Protein AF-A0A060UNZ8-F1 (afdb_monomer_lite)

Radius of gyration: 19.26 Å; chains: 1; bounding box: 50×36×53 Å

Sequence (223 aa):
MHQSTLSFKNTLSGPSVQDIDTFRQRNFYQWVFTGPLGYCQSHSGWSFFGFLQRGTDILCIAATDGGDFYTSRIPRLSLEQALSRRMQATNQHTSEPLLMSLLDLAAVDPTFLFTLPYRRIPSGLTLWEEDYTVILLAQLASPTRKDDSELDLSVALFGWMDSEILIFLRESIRCPTLGEYSYLQAATDSEMRAQRMRTLVRNAGGFRRTYHPKFAYLCGRGL

Structure (mmCIF, N/CA/C/O backbone):
data_AF-A0A060UNZ8-F1
#
_entry.id   AF-A0A060UNZ8-F1
#
loop_
_atom_site.group_PDB
_atom_site.id
_atom_site.type_symbol
_atom_site.label_atom_id
_atom_site.label_alt_id
_atom_site.label_comp_id
_atom_site.label_asym_id
_atom_site.label_entity_id
_atom_site.label_seq_id
_atom_site.pdbx_PDB_ins_code
_atom_site.Cartn_x
_atom_site.Cartn_y
_atom_site.Cartn_z
_atom_site.occupancy
_atom_site.B_iso_or_equiv
_atom_site.auth_seq_id
_atom_site.auth_comp_id
_atom_site.auth_asym_id
_atom_site.auth_atom_id
_atom_site.pdbx_PDB_model_num
ATOM 1 N N . MET A 1 1 ? 30.142 -18.876 12.042 1.00 34.31 1 MET A N 1
ATOM 2 C CA . MET A 1 1 ? 28.669 -18.805 12.139 1.00 34.31 1 MET A CA 1
ATOM 3 C C . MET A 1 1 ? 28.326 -17.897 13.311 1.00 34.31 1 MET A C 1
ATOM 5 O O . MET A 1 1 ? 28.548 -18.285 14.450 1.00 34.31 1 MET A O 1
ATOM 9 N N . HIS A 1 2 ? 27.901 -16.663 13.048 1.00 28.22 2 HIS A N 1
ATOM 10 C CA . HIS A 1 2 ? 27.448 -15.727 14.080 1.00 28.22 2 HIS A CA 1
ATOM 11 C C . HIS A 1 2 ? 25.995 -15.36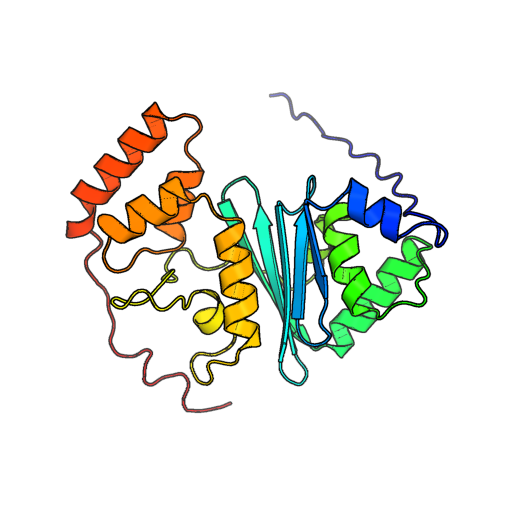9 13.781 1.00 28.22 2 HIS A C 1
ATOM 13 O O . HIS A 1 2 ? 25.706 -14.752 12.760 1.00 28.22 2 HIS A O 1
ATOM 19 N N . GLN A 1 3 ? 25.089 -15.831 14.642 1.00 27.30 3 GLN A N 1
ATOM 20 C CA . GLN A 1 3 ? 23.717 -15.348 14.699 1.00 27.30 3 GLN A CA 1
ATOM 21 C C . GLN A 1 3 ? 23.722 -14.091 15.567 1.00 27.30 3 GLN A C 1
ATOM 23 O O . GLN A 1 3 ? 23.943 -14.165 16.773 1.00 27.30 3 GLN A O 1
ATOM 28 N N . SER A 1 4 ? 23.516 -12.937 14.939 1.00 28.25 4 SER A N 1
ATOM 29 C CA . SER A 1 4 ? 23.255 -11.685 15.642 1.00 28.25 4 SER A CA 1
ATOM 30 C C . SER A 1 4 ? 21.783 -11.652 16.035 1.00 28.25 4 SER A C 1
ATOM 32 O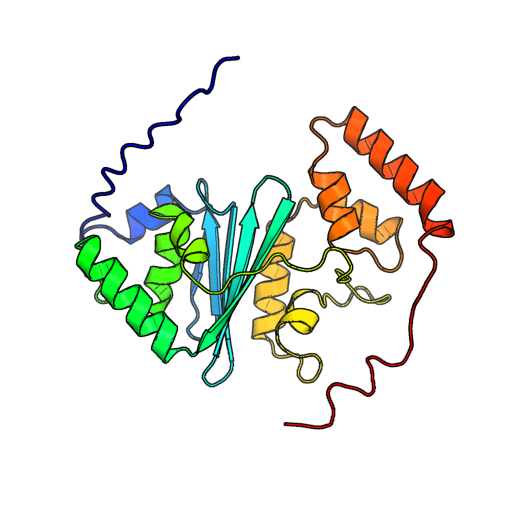 O . SER A 1 4 ? 20.908 -11.412 15.205 1.00 28.25 4 SER A O 1
ATOM 34 N N . THR A 1 5 ? 21.505 -11.925 17.304 1.00 32.94 5 THR A N 1
ATOM 35 C CA . THR A 1 5 ? 20.182 -11.774 17.911 1.00 32.94 5 THR A CA 1
ATOM 36 C C . THR A 1 5 ? 19.880 -10.280 18.048 1.00 32.94 5 THR A C 1
ATOM 38 O O . THR A 1 5 ? 20.372 -9.620 18.963 1.00 32.94 5 THR A O 1
ATOM 41 N N . LEU A 1 6 ? 19.094 -9.720 17.125 1.00 30.44 6 LEU A N 1
ATOM 42 C CA . LEU A 1 6 ? 18.538 -8.372 17.261 1.00 30.44 6 LEU A CA 1
ATOM 43 C C . LEU A 1 6 ? 17.500 -8.380 18.391 1.00 30.44 6 LEU A C 1
ATOM 45 O O . LEU A 1 6 ? 16.348 -8.765 18.211 1.00 30.44 6 LEU A O 1
ATOM 49 N N . SER A 1 7 ? 17.942 -7.985 19.582 1.00 28.11 7 SER A N 1
ATOM 50 C CA . SER A 1 7 ? 17.087 -7.737 20.740 1.00 28.11 7 SER A CA 1
ATOM 51 C C . SER A 1 7 ? 16.420 -6.370 20.584 1.00 28.11 7 SER A C 1
ATOM 53 O O . SER A 1 7 ? 17.001 -5.339 20.924 1.00 28.11 7 SER A O 1
ATOM 55 N N . PHE A 1 8 ? 15.199 -6.348 20.048 1.00 35.06 8 PHE A N 1
ATOM 56 C CA . PHE A 1 8 ? 14.329 -5.177 20.132 1.00 35.06 8 PHE A CA 1
ATOM 57 C C . PHE A 1 8 ? 13.717 -5.129 21.535 1.00 35.06 8 PHE A C 1
ATOM 59 O O . PHE A 1 8 ? 12.737 -5.811 21.834 1.00 35.06 8 PHE A O 1
ATOM 66 N N . LYS A 1 9 ? 14.303 -4.321 22.424 1.00 31.42 9 LYS A N 1
ATOM 67 C CA . LYS A 1 9 ? 13.636 -3.913 23.666 1.00 31.42 9 LYS A CA 1
ATOM 68 C C . LYS A 1 9 ? 12.475 -2.978 23.311 1.00 31.42 9 LYS A C 1
ATOM 70 O O . LYS A 1 9 ? 12.652 -1.765 23.234 1.00 31.42 9 LYS A O 1
ATOM 75 N N . ASN A 1 10 ? 11.291 -3.552 23.101 1.00 37.03 10 ASN A N 1
ATOM 76 C CA . ASN A 1 10 ? 10.031 -2.817 23.010 1.00 37.03 10 ASN A CA 1
ATOM 77 C C . ASN A 1 10 ? 9.667 -2.249 24.386 1.00 37.03 10 ASN A C 1
ATOM 79 O O . ASN A 1 10 ? 8.942 -2.866 25.162 1.00 37.03 10 ASN A O 1
ATOM 83 N N . THR A 1 11 ? 10.160 -1.049 24.675 1.00 40.06 11 THR A N 1
ATOM 84 C CA . THR A 1 11 ? 9.572 -0.169 25.693 1.00 40.06 11 THR A CA 1
ATOM 85 C C . THR A 1 11 ? 8.725 0.867 24.955 1.00 40.06 11 THR A C 1
ATOM 87 O O . THR A 1 11 ? 9.058 2.043 24.896 1.00 40.06 11 THR A O 1
ATOM 90 N N . LEU A 1 12 ? 7.661 0.400 24.294 1.00 44.50 12 LEU A N 1
ATOM 91 C CA . LEU A 1 12 ? 6.678 1.255 23.628 1.00 44.50 12 LEU A CA 1
ATOM 92 C C . LEU A 1 12 ? 5.647 1.708 24.663 1.00 44.50 12 LEU A C 1
ATOM 94 O O . LEU A 1 12 ? 4.524 1.216 24.712 1.00 44.50 12 LEU A O 1
ATOM 98 N N . SER A 1 13 ? 6.037 2.641 25.526 1.00 46.44 13 SER A N 1
ATOM 99 C CA . SER A 1 13 ? 5.051 3.544 26.113 1.00 46.44 13 SER A CA 1
ATOM 100 C C . SER A 1 13 ? 4.550 4.429 24.973 1.00 46.44 13 SER A C 1
ATOM 102 O O . SER A 1 13 ? 5.282 5.299 24.501 1.00 46.44 13 SER A O 1
ATOM 104 N N . GLY A 1 14 ? 3.349 4.133 24.470 1.00 50.84 14 GLY A N 1
ATOM 105 C CA . GLY A 1 14 ? 2.694 4.947 23.450 1.00 50.84 14 GLY A CA 1
ATOM 106 C C . GLY A 1 14 ? 2.505 6.393 23.927 1.00 50.84 14 GLY A C 1
ATOM 107 O O . GLY A 1 14 ? 2.548 6.643 25.136 1.00 50.84 14 GLY A O 1
ATOM 108 N N . PRO A 1 15 ? 2.316 7.361 23.012 1.00 50.44 15 PRO A N 1
ATOM 109 C CA . PRO A 1 15 ? 2.040 8.740 23.402 1.00 50.44 15 PRO A CA 1
ATOM 110 C C . PRO A 1 15 ? 0.850 8.791 24.369 1.00 50.44 15 PRO A C 1
ATOM 112 O O . PRO A 1 15 ? -0.178 8.148 24.141 1.00 50.44 15 PRO A O 1
ATOM 115 N N . SER A 1 16 ? 0.997 9.550 25.459 1.00 52.56 16 SER A N 1
ATOM 116 C CA . SER A 1 16 ? -0.142 9.933 26.289 1.00 52.56 16 SER A CA 1
ATOM 117 C C . SER A 1 16 ? -1.100 10.791 25.454 1.00 52.56 16 SER A C 1
ATOM 119 O O . SER A 1 16 ? -0.688 11.453 24.502 1.00 52.56 16 SER A O 1
ATOM 121 N N . VAL A 1 17 ? -2.381 10.802 25.829 1.00 50.22 17 VAL A N 1
ATOM 122 C CA . VAL A 1 17 ? -3.492 11.517 25.158 1.00 50.22 17 VAL A CA 1
ATOM 123 C C . VAL A 1 17 ? -3.192 12.997 24.851 1.00 50.22 17 VAL A C 1
ATOM 125 O O . VAL A 1 17 ? -3.865 13.606 24.029 1.00 50.22 17 VAL A O 1
ATOM 128 N N . GLN A 1 18 ? -2.190 13.592 25.502 1.00 49.31 18 GLN A N 1
ATOM 129 C CA . GLN A 1 18 ? -1.979 15.034 25.523 1.00 49.31 18 GLN A CA 1
ATOM 130 C C . GLN A 1 18 ? -1.276 15.651 24.313 1.00 49.31 18 GLN A C 1
ATOM 132 O O . GLN A 1 18 ? -1.234 16.875 24.283 1.00 49.31 18 GLN A O 1
ATOM 137 N N . ASP A 1 19 ? -0.813 14.900 23.304 1.00 75.50 19 ASP A N 1
ATOM 138 C CA . ASP A 1 19 ? -0.553 15.545 22.004 1.00 75.50 19 ASP A CA 1
ATOM 139 C C . ASP A 1 19 ? -0.485 14.579 20.806 1.00 75.50 19 ASP A C 1
ATOM 141 O O . ASP A 1 19 ? 0.575 14.333 20.219 1.00 75.50 19 ASP A O 1
ATOM 145 N N . ILE A 1 20 ? -1.626 13.978 20.450 1.00 79.31 20 ILE A N 1
ATOM 146 C CA . ILE A 1 20 ? -1.704 13.073 19.292 1.00 79.31 20 ILE A CA 1
ATOM 147 C C . ILE A 1 20 ? -1.411 13.792 17.967 1.00 79.31 20 ILE A C 1
ATOM 149 O O . ILE A 1 20 ? -0.855 13.189 17.050 1.00 79.31 20 ILE A O 1
ATOM 153 N N . ASP A 1 21 ? -1.691 15.094 17.893 1.00 83.88 21 ASP A N 1
ATOM 154 C CA . ASP A 1 21 ? -1.397 15.918 16.723 1.00 83.88 21 ASP A CA 1
ATOM 155 C C . ASP A 1 21 ? 0.109 16.123 16.568 1.00 83.88 21 ASP A C 1
ATOM 157 O O . ASP A 1 21 ? 0.662 15.862 15.497 1.00 83.88 21 ASP A O 1
ATOM 161 N N . THR A 1 22 ? 0.809 16.478 17.651 1.00 87.44 22 THR A N 1
ATOM 162 C CA . THR A 1 22 ? 2.277 16.523 17.644 1.00 87.44 22 THR A CA 1
ATOM 163 C C . THR A 1 22 ? 2.881 15.149 17.348 1.00 87.44 22 THR A C 1
ATOM 165 O O . THR A 1 22 ? 3.873 15.058 16.622 1.00 87.44 22 THR A O 1
ATOM 168 N N . PHE A 1 23 ? 2.305 14.059 17.871 1.00 86.81 23 PHE A N 1
ATOM 169 C CA . PHE A 1 23 ? 2.741 12.708 17.515 1.00 86.81 23 PHE A CA 1
ATOM 170 C C . PHE A 1 23 ? 2.616 12.471 16.006 1.00 86.81 23 PHE A C 1
ATOM 172 O O . PHE A 1 23 ? 3.594 12.061 15.379 1.00 86.81 23 PHE A O 1
ATOM 179 N N . ARG A 1 24 ? 1.458 12.767 15.409 1.00 90.12 24 ARG A N 1
ATOM 180 C CA . ARG A 1 24 ? 1.225 12.539 13.981 1.00 90.12 24 ARG A CA 1
ATOM 181 C C . ARG A 1 24 ? 2.156 13.378 13.111 1.00 90.12 24 ARG A C 1
ATOM 183 O O . ARG A 1 24 ? 2.794 12.830 12.220 1.00 90.12 24 ARG A O 1
ATOM 190 N N . GLN A 1 25 ? 2.324 14.660 13.435 1.00 89.50 25 GLN A N 1
ATOM 191 C CA . GLN A 1 25 ? 3.250 15.560 12.736 1.00 89.50 25 GLN A CA 1
ATOM 192 C C . GLN A 1 25 ? 4.709 15.089 12.790 1.00 89.50 25 GLN A C 1
ATOM 194 O O . GLN A 1 25 ? 5.476 15.349 11.870 1.00 89.50 25 GLN A O 1
ATOM 199 N N . ARG A 1 26 ? 5.111 14.411 13.872 1.00 89.31 26 ARG A N 1
ATOM 200 C CA . ARG A 1 26 ? 6.480 13.899 14.040 1.00 89.31 26 ARG A CA 1
ATOM 201 C C . ARG A 1 26 ? 6.731 12.553 13.378 1.00 89.31 26 ARG A C 1
ATOM 203 O O . ARG A 1 26 ? 7.894 12.208 13.197 1.00 89.31 26 ARG A O 1
ATOM 210 N N . ASN A 1 27 ? 5.688 11.767 13.121 1.00 88.88 27 ASN A N 1
ATOM 211 C CA . ASN A 1 27 ? 5.823 10.376 12.678 1.00 88.88 27 ASN A CA 1
ATOM 212 C C . ASN A 1 27 ? 5.347 10.148 11.241 1.00 88.88 27 ASN A C 1
ATOM 214 O O . ASN A 1 27 ? 5.736 9.144 10.639 1.00 88.88 27 ASN A O 1
ATOM 218 N N . PHE A 1 28 ? 4.558 11.066 10.680 1.00 92.38 28 PHE A N 1
ATOM 219 C CA . PHE A 1 28 ? 3.969 10.917 9.357 1.00 92.38 28 PHE A CA 1
ATOM 220 C C . PHE A 1 28 ? 4.265 12.110 8.448 1.00 92.38 28 PHE A C 1
ATOM 222 O O . PHE A 1 28 ? 4.045 13.259 8.818 1.00 92.38 28 PHE A O 1
ATOM 229 N N . TYR A 1 29 ? 4.665 11.814 7.209 1.00 91.50 29 TYR A N 1
ATOM 230 C CA . TYR A 1 29 ? 4.641 12.776 6.104 1.00 91.50 29 TYR A CA 1
ATOM 231 C C . TYR A 1 29 ? 3.205 13.152 5.739 1.00 91.50 29 TYR A C 1
ATOM 233 O O . TYR A 1 29 ? 2.912 14.294 5.392 1.00 91.50 29 TYR A O 1
ATOM 241 N N . GLN A 1 30 ? 2.310 12.168 5.813 1.00 92.69 30 GLN A N 1
ATOM 242 C CA . GLN A 1 30 ? 0.902 12.326 5.504 1.00 92.69 30 GLN A CA 1
ATOM 243 C C . GLN A 1 30 ? 0.080 11.398 6.391 1.00 92.69 30 GLN A C 1
ATOM 245 O O . GLN A 1 30 ? 0.442 10.240 6.584 1.00 92.69 30 GLN A O 1
ATOM 250 N N . TRP A 1 31 ? -1.038 11.900 6.906 1.00 93.56 31 TRP A N 1
ATOM 251 C CA . TRP A 1 31 ? -1.982 11.144 7.719 1.00 93.56 31 TRP A CA 1
ATOM 252 C C . TRP A 1 31 ? -3.388 11.636 7.382 1.00 93.56 31 TRP A C 1
ATOM 254 O O . TRP A 1 31 ? -3.679 12.824 7.515 1.00 93.56 31 TRP A O 1
ATOM 264 N N . VAL A 1 32 ? -4.240 10.751 6.872 1.00 94.25 32 VAL A N 1
ATOM 265 C CA . VAL A 1 32 ? -5.567 11.099 6.356 1.00 94.25 32 VAL A CA 1
ATOM 266 C C . VAL A 1 32 ? -6.583 10.081 6.845 1.00 94.25 32 VAL A C 1
ATOM 268 O O . VAL A 1 32 ? -6.371 8.878 6.725 1.00 94.25 32 VAL A O 1
ATOM 271 N N . PHE A 1 33 ? -7.721 10.568 7.337 1.00 93.19 33 PHE A N 1
ATOM 272 C CA . PHE A 1 33 ? -8.872 9.750 7.699 1.00 93.19 33 PHE A CA 1
ATOM 273 C C . PHE A 1 33 ? -10.166 10.471 7.321 1.00 93.19 33 PHE A C 1
ATOM 275 O O . PHE A 1 33 ? -10.362 11.633 7.668 1.00 93.19 33 PHE A O 1
ATOM 282 N N . THR A 1 34 ? -11.055 9.776 6.617 1.00 89.56 34 THR A N 1
ATOM 283 C CA . THR A 1 34 ? -12.337 10.323 6.136 1.00 89.56 34 THR A CA 1
ATOM 284 C C . THR A 1 34 ? -13.546 9.559 6.676 1.00 89.56 34 THR A C 1
ATOM 286 O O . THR A 1 34 ? -14.683 9.916 6.379 1.00 89.56 34 THR A O 1
ATOM 289 N N . GLY A 1 35 ? -13.327 8.502 7.466 1.00 85.69 35 GLY A N 1
ATOM 290 C CA . GLY A 1 35 ? -14.366 7.563 7.890 1.00 85.69 35 GLY A CA 1
ATOM 291 C C . GLY A 1 35 ? -14.224 6.211 7.188 1.00 85.69 35 GLY A C 1
ATOM 292 O O . GLY A 1 35 ? -13.710 5.276 7.802 1.00 85.69 35 GLY A O 1
ATOM 293 N N . PRO A 1 36 ? -14.654 6.077 5.918 1.00 87.94 36 PRO A N 1
ATOM 294 C CA . PRO A 1 36 ? -14.560 4.817 5.187 1.00 87.94 36 PRO A CA 1
ATOM 295 C C . PRO A 1 36 ? -13.143 4.521 4.685 1.00 87.94 36 PRO A C 1
ATOM 297 O O . PRO A 1 36 ? -12.860 3.390 4.308 1.00 87.94 36 PRO A O 1
ATOM 300 N N . LEU A 1 37 ? -12.253 5.509 4.676 1.00 91.12 37 LEU A N 1
ATOM 301 C CA . LEU A 1 37 ? -10.879 5.401 4.205 1.00 91.12 37 LEU A CA 1
ATOM 302 C C . LEU A 1 37 ? -9.947 6.050 5.228 1.00 91.12 37 LEU A C 1
ATOM 304 O O . LEU A 1 37 ? -10.249 7.112 5.780 1.00 91.12 37 LEU A O 1
ATOM 308 N N . GLY A 1 38 ? -8.790 5.434 5.439 1.00 94.56 38 GLY A N 1
ATOM 309 C CA . GLY A 1 38 ? -7.679 6.065 6.130 1.00 94.56 38 GLY A CA 1
ATOM 310 C C . GLY A 1 38 ? -6.345 5.597 5.572 1.00 94.56 38 GLY A C 1
ATOM 311 O O . GLY A 1 38 ? -6.215 4.439 5.185 1.00 94.56 38 GLY A O 1
ATOM 312 N N . TYR A 1 39 ? -5.355 6.479 5.518 1.00 95.31 39 TYR A N 1
ATOM 313 C CA . TYR A 1 39 ? -3.995 6.115 5.137 1.00 95.31 39 TYR A CA 1
ATOM 314 C C . TYR A 1 39 ? -2.963 7.042 5.763 1.00 95.31 39 TYR A C 1
ATOM 316 O O . TYR A 1 39 ? -3.250 8.181 6.135 1.00 95.31 39 TYR A O 1
ATOM 324 N N . CYS A 1 40 ? -1.738 6.547 5.851 1.00 94.25 40 CYS A N 1
ATOM 325 C CA . CYS A 1 40 ? -0.591 7.308 6.286 1.00 94.25 40 CYS A CA 1
ATOM 326 C C . CYS A 1 40 ? 0.672 6.914 5.513 1.00 94.25 40 CYS A C 1
ATOM 328 O O . CYS A 1 40 ? 0.848 5.763 5.108 1.00 94.25 40 CYS A O 1
ATOM 330 N N . GLN A 1 41 ? 1.563 7.888 5.361 1.00 93.06 41 GLN A N 1
ATOM 331 C CA . GLN A 1 41 ? 2.944 7.698 4.935 1.00 93.06 41 GLN A CA 1
ATOM 332 C C . GLN A 1 41 ? 3.835 8.059 6.119 1.00 93.06 41 GLN A C 1
ATOM 334 O O . GLN A 1 41 ? 3.798 9.204 6.578 1.00 93.06 41 GLN A O 1
ATOM 339 N N . SER A 1 42 ? 4.583 7.099 6.658 1.00 87.81 42 SER A N 1
ATOM 340 C CA . SER A 1 42 ? 5.357 7.291 7.888 1.00 87.81 42 SER A CA 1
ATOM 341 C C . SER A 1 42 ? 6.857 7.441 7.635 1.00 87.81 42 SER A C 1
ATOM 343 O O . SER A 1 42 ? 7.384 7.019 6.608 1.00 87.81 42 SER A O 1
ATOM 345 N N . HIS A 1 43 ? 7.558 8.040 8.601 1.00 83.06 43 HIS A N 1
ATOM 346 C CA . HIS A 1 43 ? 9.026 8.088 8.615 1.00 83.06 43 HIS A CA 1
ATOM 347 C C . HIS A 1 43 ? 9.662 6.753 9.027 1.00 83.06 43 HIS A C 1
ATOM 349 O O . HIS A 1 43 ? 10.849 6.530 8.799 1.00 83.06 43 HIS A O 1
ATOM 355 N N . SER A 1 44 ? 8.903 5.898 9.715 1.00 76.88 44 SER A N 1
ATOM 356 C CA . SER A 1 44 ? 9.374 4.638 10.283 1.00 76.88 44 SER A CA 1
ATOM 357 C C . SER A 1 44 ? 8.252 3.600 10.333 1.00 76.88 44 SER A C 1
ATOM 359 O O . SER A 1 44 ? 7.067 3.937 10.382 1.00 76.88 44 SER A O 1
ATOM 361 N N . GLY A 1 45 ? 8.619 2.317 10.314 1.00 80.56 45 GLY A N 1
ATOM 362 C CA . GLY A 1 45 ? 7.654 1.221 10.262 1.00 80.56 45 GLY A CA 1
ATOM 363 C C . GLY A 1 45 ? 7.201 0.932 8.833 1.00 80.56 45 GLY A C 1
ATOM 364 O O . GLY A 1 45 ? 8.009 0.500 8.013 1.00 80.56 45 GLY A O 1
ATOM 365 N N . TRP A 1 46 ? 5.912 1.127 8.552 1.00 85.06 46 TRP A N 1
ATOM 366 C CA . TRP A 1 46 ? 5.350 0.953 7.210 1.00 85.06 46 TRP A CA 1
ATOM 367 C C . TRP A 1 46 ? 5.377 2.258 6.424 1.00 85.06 46 TRP A C 1
ATOM 369 O O . TRP A 1 46 ? 4.548 3.130 6.664 1.00 85.06 46 TRP A O 1
ATOM 379 N N . SER A 1 47 ? 6.254 2.347 5.428 1.00 89.25 47 SER A N 1
ATOM 380 C CA . SER A 1 47 ? 6.403 3.514 4.550 1.00 89.25 47 SER A CA 1
ATOM 381 C C . SER A 1 47 ? 5.076 3.996 3.964 1.00 89.25 47 SER A C 1
ATOM 383 O O . SER A 1 47 ? 4.842 5.197 3.841 1.00 89.25 47 SER A O 1
ATOM 385 N N . PHE A 1 48 ? 4.183 3.052 3.664 1.00 93.75 48 PHE A N 1
ATOM 386 C CA . PHE A 1 48 ? 2.775 3.314 3.413 1.00 93.75 48 PHE A CA 1
ATOM 387 C C . PHE A 1 48 ? 1.914 2.318 4.188 1.00 93.75 48 PHE A C 1
ATOM 389 O O . PHE A 1 48 ? 2.151 1.109 4.135 1.00 93.75 48 PHE A O 1
ATOM 396 N N . PHE A 1 49 ? 0.862 2.806 4.836 1.00 95.06 49 PHE A N 1
ATOM 397 C CA . PHE A 1 49 ? -0.204 1.982 5.392 1.00 95.06 49 PHE A CA 1
ATOM 398 C C . PHE A 1 49 ? -1.554 2.628 5.095 1.00 95.06 49 PHE A C 1
ATOM 400 O O . PHE A 1 49 ? -1.709 3.839 5.211 1.00 95.06 49 PHE A O 1
ATOM 407 N N . GLY A 1 50 ? -2.556 1.831 4.751 1.00 94.75 50 GLY A N 1
ATOM 408 C CA . GLY A 1 50 ? -3.911 2.328 4.583 1.00 94.75 50 GLY A CA 1
ATOM 409 C C . GLY A 1 50 ? -4.959 1.249 4.738 1.00 94.75 50 GLY A C 1
ATOM 410 O O . GLY A 1 50 ? -4.672 0.051 4.703 1.00 94.75 50 GLY A O 1
ATOM 411 N N . PHE A 1 51 ? -6.197 1.682 4.916 1.00 94.19 51 PHE A N 1
ATOM 412 C CA . PHE A 1 51 ? -7.347 0.810 4.982 1.00 94.19 51 PHE A CA 1
ATOM 413 C C . PHE A 1 51 ? -8.554 1.404 4.264 1.00 94.19 51 PHE A C 1
ATOM 415 O O . PHE A 1 51 ? -8.721 2.619 4.172 1.00 94.19 51 PHE A O 1
ATOM 422 N N . LEU A 1 52 ? -9.432 0.515 3.817 1.00 92.50 52 LEU A N 1
ATOM 423 C CA . LEU A 1 52 ? -10.703 0.843 3.196 1.00 92.50 52 LEU A CA 1
AT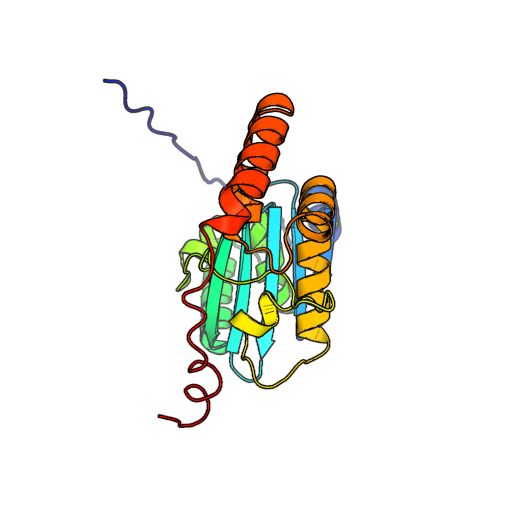OM 424 C C . LEU A 1 52 ? -11.819 0.002 3.818 1.00 92.50 52 LEU A C 1
ATOM 426 O O . LEU A 1 52 ? -11.754 -1.227 3.820 1.00 92.50 52 LEU A O 1
ATOM 430 N N . GLN A 1 53 ? -12.867 0.655 4.302 1.00 90.44 53 GLN A N 1
ATOM 431 C CA . GLN A 1 53 ? -14.083 0.018 4.778 1.00 90.44 53 GLN A CA 1
ATOM 432 C C . GLN A 1 53 ? -15.029 -0.282 3.613 1.00 90.44 53 GLN A C 1
ATOM 434 O O . GLN A 1 53 ? -15.434 0.603 2.861 1.00 90.44 53 GLN A O 1
ATOM 439 N N . ARG A 1 54 ? -15.440 -1.547 3.496 1.00 84.25 54 ARG A N 1
ATOM 440 C CA . ARG A 1 54 ? -16.405 -2.035 2.504 1.00 84.25 54 ARG A CA 1
ATOM 441 C C . ARG A 1 54 ? -17.479 -2.856 3.208 1.00 84.25 54 ARG A C 1
ATOM 443 O O . ARG A 1 54 ? -17.282 -4.029 3.519 1.00 84.25 54 ARG A O 1
ATOM 450 N N . GLY A 1 55 ? -18.632 -2.239 3.462 1.00 84.94 55 GLY A N 1
ATOM 451 C CA . GLY A 1 55 ? -19.709 -2.881 4.215 1.00 84.94 55 GLY A CA 1
ATOM 452 C C . GLY A 1 55 ? -19.229 -3.300 5.607 1.00 84.94 55 GLY A C 1
ATOM 453 O O . GLY A 1 55 ? -18.884 -2.446 6.425 1.00 84.94 55 GLY A O 1
ATOM 454 N N . THR A 1 56 ? -19.201 -4.610 5.857 1.00 88.94 56 THR A N 1
ATOM 455 C CA . THR A 1 56 ? -18.742 -5.210 7.118 1.00 88.94 56 THR A CA 1
ATOM 456 C C . THR A 1 56 ? -17.257 -5.559 7.138 1.00 88.94 56 THR A C 1
ATOM 458 O O . THR A 1 56 ? -16.779 -5.987 8.183 1.00 88.94 56 THR A O 1
ATOM 461 N N . ASP A 1 57 ? -16.533 -5.389 6.031 1.00 91.00 57 ASP A N 1
ATOM 462 C CA . ASP A 1 57 ? -15.110 -5.715 5.921 1.00 91.00 57 ASP A CA 1
ATOM 463 C C . ASP A 1 57 ? -14.238 -4.455 5.914 1.00 91.00 57 ASP A C 1
ATOM 465 O O . ASP A 1 57 ? -14.655 -3.381 5.478 1.00 91.00 57 ASP A O 1
ATOM 469 N N . ILE A 1 58 ? -12.991 -4.618 6.343 1.00 92.50 58 ILE A N 1
ATOM 470 C CA . ILE A 1 58 ? -11.896 -3.665 6.193 1.00 92.50 58 ILE A CA 1
ATOM 471 C C . ILE A 1 58 ? -10.810 -4.333 5.345 1.00 92.50 58 ILE A C 1
ATOM 473 O O . ILE A 1 58 ? -10.344 -5.428 5.670 1.00 92.50 58 ILE A O 1
ATOM 477 N N . LEU A 1 59 ? -10.409 -3.679 4.258 1.00 92.62 59 LEU A N 1
ATOM 478 C CA . LEU A 1 59 ? -9.227 -4.026 3.476 1.00 92.62 59 LEU A CA 1
ATOM 479 C C . LEU A 1 59 ? -8.062 -3.167 3.958 1.00 92.62 59 LEU A C 1
ATOM 481 O O . LEU A 1 59 ? -8.068 -1.968 3.715 1.00 92.62 59 LEU A O 1
ATOM 485 N N . CYS A 1 60 ? -7.067 -3.768 4.596 1.00 94.19 60 CYS A N 1
ATOM 486 C CA . CYS A 1 60 ? -5.807 -3.122 4.950 1.00 94.19 60 CYS A CA 1
ATOM 487 C C . CYS A 1 60 ? -4.752 -3.385 3.873 1.00 94.19 60 CYS A C 1
ATOM 489 O O . CYS A 1 60 ? -4.713 -4.469 3.277 1.00 94.19 60 CYS A O 1
ATOM 491 N N . ILE A 1 61 ? -3.872 -2.411 3.664 1.00 93.81 61 ILE A N 1
ATOM 492 C CA . ILE A 1 61 ? -2.765 -2.447 2.713 1.00 93.81 61 ILE A CA 1
ATOM 493 C C . ILE A 1 61 ? -1.554 -1.807 3.370 1.00 93.81 61 ILE A C 1
ATOM 495 O O . ILE A 1 61 ? -1.678 -0.767 4.008 1.00 93.81 61 ILE A O 1
ATOM 499 N N . ALA A 1 62 ? -0.389 -2.418 3.202 1.00 93.50 62 ALA A N 1
ATOM 500 C CA . ALA A 1 62 ? 0.858 -1.840 3.671 1.00 93.50 62 ALA A CA 1
ATOM 501 C C . ALA A 1 62 ? 1.994 -2.105 2.694 1.00 93.50 62 ALA A C 1
ATOM 503 O O . ALA A 1 62 ? 2.017 -3.150 2.039 1.00 93.50 62 ALA A O 1
ATOM 504 N N . ALA A 1 63 ? 2.933 -1.170 2.616 1.00 91.25 63 ALA A N 1
ATOM 505 C CA . ALA A 1 63 ? 4.130 -1.287 1.804 1.00 91.25 63 ALA A CA 1
ATOM 506 C C . ALA A 1 63 ? 5.378 -0.944 2.622 1.00 91.25 63 ALA A C 1
ATOM 508 O O . ALA A 1 63 ? 5.349 -0.061 3.481 1.00 91.25 63 ALA A O 1
ATOM 509 N N . THR A 1 64 ? 6.464 -1.669 2.359 1.00 85.38 64 THR A N 1
ATOM 510 C CA . THR A 1 64 ? 7.790 -1.403 2.931 1.00 85.38 64 THR A CA 1
ATOM 511 C C . THR A 1 64 ? 8.658 -0.617 1.954 1.00 85.38 64 THR A C 1
ATOM 513 O O . THR A 1 64 ? 8.455 -0.678 0.740 1.00 85.38 64 THR A O 1
ATOM 516 N N . ASP A 1 65 ? 9.713 0.023 2.463 1.00 79.50 65 ASP A N 1
ATOM 517 C CA . ASP A 1 65 ? 10.748 0.660 1.632 1.00 79.50 65 ASP A CA 1
ATOM 518 C C . ASP A 1 65 ? 11.418 -0.325 0.662 1.00 79.50 65 ASP A C 1
ATOM 520 O O . ASP A 1 65 ? 11.852 0.054 -0.424 1.00 79.50 65 ASP A O 1
ATOM 524 N N . GLY A 1 66 ? 11.469 -1.611 1.032 1.00 77.31 66 GLY A N 1
ATOM 525 C CA . GLY A 1 66 ? 12.019 -2.688 0.205 1.00 77.31 66 GLY A CA 1
ATOM 526 C C . GLY A 1 66 ? 11.130 -3.107 -0.971 1.00 77.31 66 GLY A C 1
ATOM 527 O O . GLY A 1 66 ? 11.515 -3.994 -1.732 1.00 77.31 66 GLY A O 1
ATOM 528 N N . GLY A 1 67 ? 9.948 -2.504 -1.122 1.00 80.19 67 GLY A N 1
ATOM 529 C CA . GLY A 1 67 ? 9.015 -2.811 -2.202 1.00 80.19 67 GLY A CA 1
ATOM 530 C C . GLY A 1 67 ? 8.212 -4.088 -1.998 1.00 80.19 67 GLY A C 1
ATOM 531 O O . GLY A 1 67 ? 7.730 -4.679 -2.970 1.00 80.19 67 GLY A O 1
ATOM 532 N N . ASP A 1 68 ? 8.055 -4.522 -0.747 1.00 87.38 68 ASP A N 1
ATOM 533 C CA . ASP A 1 68 ? 7.103 -5.567 -0.397 1.00 87.38 68 ASP A CA 1
ATOM 534 C C . ASP A 1 68 ? 5.747 -4.953 -0.066 1.00 87.38 68 ASP A C 1
ATOM 536 O O . ASP A 1 68 ? 5.642 -4.015 0.721 1.00 87.38 68 ASP A O 1
ATOM 540 N N . PHE A 1 69 ? 4.702 -5.540 -0.639 1.00 91.88 69 PHE A N 1
ATOM 541 C CA . PHE A 1 69 ? 3.326 -5.094 -0.490 1.00 91.88 69 PHE A CA 1
ATOM 542 C C . PHE A 1 69 ? 2.504 -6.183 0.188 1.00 91.88 69 PHE A C 1
ATOM 544 O O . PHE A 1 69 ? 2.553 -7.354 -0.203 1.00 91.88 69 PHE A O 1
ATOM 551 N N . TYR A 1 70 ? 1.711 -5.795 1.177 1.00 93.00 70 TYR A N 1
ATOM 552 C CA . TYR A 1 70 ? 0.890 -6.685 1.981 1.00 93.00 70 TYR A CA 1
ATOM 553 C C . TYR A 1 70 ? -0.553 -6.217 1.990 1.00 93.00 70 TYR A C 1
ATOM 555 O O . TYR A 1 70 ? -0.848 -5.030 1.882 1.00 93.00 70 TYR A O 1
ATOM 563 N N . THR A 1 71 ? -1.460 -7.172 2.139 1.00 93.81 71 THR A N 1
ATOM 564 C CA . THR A 1 71 ? -2.883 -6.907 2.286 1.00 93.81 71 THR A CA 1
ATOM 565 C C . THR A 1 71 ? -3.493 -7.815 3.340 1.00 93.81 71 THR A C 1
ATOM 567 O O . THR A 1 71 ? -3.054 -8.951 3.529 1.00 93.81 71 THR A O 1
ATOM 570 N N . SER A 1 72 ? -4.526 -7.329 4.015 1.00 92.75 72 SER A N 1
ATOM 571 C CA . SER A 1 72 ? -5.377 -8.135 4.882 1.00 92.75 72 SER A CA 1
ATOM 572 C C . SER A 1 72 ? -6.828 -7.722 4.680 1.00 92.75 72 SER A C 1
ATOM 574 O O . SER A 1 72 ? -7.119 -6.536 4.571 1.00 92.75 72 SER A O 1
ATOM 576 N N . ARG A 1 73 ? -7.741 -8.692 4.610 1.00 92.12 73 ARG A N 1
ATOM 577 C CA . ARG A 1 73 ? -9.184 -8.441 4.556 1.00 92.12 73 ARG A CA 1
ATOM 578 C C . ARG A 1 73 ? -9.813 -9.040 5.799 1.00 92.12 73 ARG A C 1
ATOM 580 O O . ARG A 1 73 ? -9.672 -10.238 6.034 1.00 92.12 73 ARG A O 1
ATOM 587 N N . ILE A 1 74 ? -10.457 -8.201 6.600 1.00 92.81 74 ILE A N 1
ATOM 588 C CA . ILE A 1 74 ? -10.849 -8.549 7.966 1.00 92.81 74 ILE A CA 1
ATOM 589 C C . ILE A 1 74 ? -12.252 -8.009 8.231 1.00 92.81 74 ILE A C 1
ATOM 591 O O . ILE A 1 74 ? -12.508 -6.849 7.911 1.00 92.81 74 ILE A O 1
ATOM 595 N N . PRO A 1 75 ? -13.147 -8.779 8.869 1.00 94.06 75 PRO A N 1
ATOM 596 C CA . PRO A 1 75 ? -14.398 -8.232 9.370 1.00 94.06 75 PRO A CA 1
ATOM 597 C C . PRO A 1 75 ? -14.133 -7.068 10.332 1.00 94.06 75 PRO A C 1
ATOM 599 O O . PRO A 1 75 ? -13.325 -7.181 11.257 1.00 94.06 75 PRO A O 1
ATOM 602 N N . ARG A 1 76 ? -14.852 -5.961 10.149 1.00 92.38 76 ARG A N 1
ATOM 603 C CA . ARG A 1 76 ? -14.723 -4.730 10.935 1.00 92.38 76 ARG A CA 1
ATOM 604 C C . ARG A 1 76 ? -14.784 -5.002 12.436 1.00 92.38 76 ARG A C 1
ATOM 606 O O . ARG A 1 76 ? -13.903 -4.564 13.162 1.00 92.38 76 ARG A O 1
ATOM 613 N N . LEU A 1 77 ? -15.764 -5.788 12.882 1.00 92.62 77 LEU A N 1
ATOM 614 C CA . LEU A 1 77 ? -15.926 -6.131 14.299 1.00 92.62 77 LEU A CA 1
ATOM 615 C C . LEU A 1 77 ? -14.701 -6.862 14.865 1.00 92.62 77 LEU A C 1
ATOM 617 O O . LEU A 1 77 ? -14.269 -6.581 15.979 1.00 92.62 77 LEU A O 1
ATOM 621 N N . SER A 1 78 ? -14.116 -7.789 14.102 1.00 92.56 78 SER A N 1
ATOM 622 C CA . SER A 1 78 ? -12.916 -8.516 14.525 1.00 92.56 78 SER A CA 1
ATOM 623 C C . SER A 1 78 ? -11.705 -7.590 14.628 1.00 92.56 78 SER A C 1
ATOM 625 O O . SER A 1 78 ? -10.931 -7.705 15.579 1.00 92.56 78 SER A O 1
ATOM 627 N N . LEU A 1 79 ? -11.562 -6.650 13.689 1.00 92.50 79 LEU A N 1
ATOM 628 C CA . LEU A 1 79 ? -10.495 -5.653 13.717 1.00 92.50 79 LEU A CA 1
ATOM 629 C C . LEU A 1 79 ? -10.652 -4.689 14.896 1.00 92.50 79 LEU A C 1
ATOM 631 O O . LEU A 1 79 ? -9.697 -4.478 15.636 1.00 92.50 79 LEU A O 1
ATOM 635 N N . GLU A 1 80 ? -11.854 -4.157 15.117 1.00 91.75 80 GLU A N 1
ATOM 636 C CA . GLU A 1 80 ? -12.157 -3.278 16.250 1.00 91.75 80 GLU A CA 1
ATOM 637 C C . GLU A 1 80 ? -11.877 -3.985 17.589 1.00 91.75 80 GLU A C 1
ATOM 639 O O . GLU A 1 80 ? -11.263 -3.414 18.491 1.00 91.75 80 GLU A O 1
ATOM 644 N N . GLN A 1 81 ? -12.218 -5.270 17.718 1.00 91.19 81 GLN A N 1
ATOM 645 C CA . GLN A 1 81 ? -11.878 -6.044 18.915 1.00 91.19 81 GLN A CA 1
ATOM 646 C C . GLN A 1 81 ? -10.366 -6.235 19.094 1.00 91.19 81 GLN A C 1
ATOM 648 O O . GLN A 1 81 ? -9.875 -6.172 20.224 1.00 91.19 81 GLN A O 1
ATOM 653 N N . ALA A 1 82 ? -9.626 -6.494 18.012 1.00 90.31 82 ALA A N 1
ATOM 654 C CA . ALA A 1 82 ? -8.172 -6.644 18.056 1.00 90.31 82 ALA A CA 1
ATOM 655 C C . ALA A 1 82 ? -7.481 -5.323 18.433 1.00 90.31 82 ALA A C 1
ATOM 657 O O . ALA A 1 82 ? -6.616 -5.314 19.310 1.00 90.31 82 ALA A O 1
ATOM 658 N N . LEU A 1 83 ? -7.921 -4.210 17.839 1.00 89.31 83 LEU A N 1
ATOM 659 C CA . LEU A 1 83 ? -7.456 -2.858 18.152 1.00 89.31 83 LEU A CA 1
ATOM 660 C C . LEU A 1 83 ? -7.727 -2.496 19.610 1.00 89.31 83 LEU A C 1
ATOM 662 O O . LEU A 1 83 ? -6.808 -2.099 20.317 1.00 89.31 83 LEU A O 1
ATOM 666 N N . SER A 1 84 ? -8.950 -2.727 20.095 1.00 88.69 84 SER A N 1
ATOM 667 C CA . SER A 1 84 ? -9.320 -2.454 21.491 1.00 88.69 84 SER A CA 1
ATOM 668 C C . SER A 1 84 ? -8.405 -3.188 22.476 1.00 88.69 84 SER A C 1
ATOM 670 O O . SER A 1 84 ? -7.911 -2.593 23.434 1.00 88.69 84 SER A O 1
ATOM 672 N N . ARG A 1 85 ? -8.124 -4.475 22.220 1.00 87.94 85 ARG A N 1
ATOM 673 C CA . ARG A 1 85 ? -7.196 -5.267 23.044 1.00 87.94 85 ARG A CA 1
ATOM 674 C C . ARG A 1 85 ? -5.772 -4.719 22.983 1.00 87.94 85 ARG A C 1
ATOM 676 O O . ARG A 1 85 ? -5.093 -4.684 24.006 1.00 87.94 85 ARG A O 1
ATOM 683 N N . ARG A 1 86 ? -5.313 -4.298 21.798 1.00 85.31 86 ARG A N 1
ATOM 684 C CA . ARG A 1 86 ? -3.964 -3.745 21.611 1.00 85.31 86 ARG A CA 1
ATOM 685 C C . ARG A 1 86 ? -3.801 -2.423 22.354 1.00 85.31 86 ARG A C 1
ATOM 687 O O . ARG A 1 86 ? -2.837 -2.281 23.092 1.00 85.31 86 ARG A O 1
ATOM 694 N N . MET A 1 87 ? -4.772 -1.524 22.228 1.00 82.25 87 MET A N 1
ATOM 695 C CA . MET A 1 87 ? -4.795 -0.219 22.890 1.00 82.25 87 MET A CA 1
ATOM 696 C C . MET A 1 87 ? -4.815 -0.328 24.419 1.00 82.25 87 MET A C 1
ATOM 698 O O . MET A 1 87 ? -4.083 0.386 25.100 1.00 82.25 87 MET A O 1
ATOM 702 N N . GLN A 1 88 ? -5.586 -1.274 24.969 1.00 81.88 88 GLN A N 1
ATOM 703 C CA . GLN A 1 88 ? -5.551 -1.582 26.404 1.00 81.88 88 GLN A CA 1
ATOM 704 C C . GLN A 1 88 ? -4.168 -2.074 26.848 1.00 81.88 88 GLN A C 1
ATOM 706 O O . GLN A 1 88 ? -3.672 -1.651 27.887 1.00 81.88 88 GLN A O 1
ATOM 711 N N . ALA A 1 89 ? -3.519 -2.934 26.057 1.00 78.25 89 ALA A N 1
ATOM 712 C CA . ALA A 1 89 ? -2.181 -3.432 26.369 1.00 78.25 89 ALA A CA 1
ATOM 713 C C . ALA A 1 89 ? -1.093 -2.345 26.274 1.00 78.25 89 ALA A C 1
ATOM 715 O O . ALA A 1 89 ? -0.088 -2.431 26.977 1.00 78.25 89 ALA A O 1
ATOM 716 N N . THR A 1 90 ? -1.281 -1.328 25.427 1.00 71.12 90 THR A N 1
ATOM 717 C CA . THR A 1 90 ? -0.353 -0.196 25.268 1.00 71.12 90 THR A CA 1
ATOM 718 C C . THR A 1 90 ? -0.695 1.007 26.158 1.00 71.12 90 THR A C 1
ATOM 720 O O . THR A 1 90 ? -0.004 2.022 26.076 1.00 71.12 90 THR A O 1
ATOM 723 N N . ASN A 1 91 ? -1.723 0.910 27.019 1.00 67.44 91 ASN A N 1
ATOM 724 C CA . ASN A 1 91 ? -2.293 2.022 27.801 1.00 67.44 91 ASN A CA 1
ATOM 725 C C . ASN A 1 91 ? -2.648 3.257 26.947 1.00 67.44 91 ASN A C 1
ATOM 727 O O . ASN A 1 91 ? -2.635 4.392 27.427 1.00 67.44 91 ASN A O 1
ATOM 731 N N . GLN A 1 92 ? -2.963 3.048 25.669 1.00 66.25 92 GLN A N 1
ATOM 732 C CA . GLN A 1 92 ? -3.414 4.101 24.772 1.00 66.25 92 GLN A CA 1
ATOM 733 C C . GLN A 1 92 ? -4.935 4.193 24.867 1.00 66.25 92 GLN A C 1
ATOM 735 O O . GLN A 1 92 ? -5.654 3.286 24.459 1.00 66.25 92 GLN A O 1
ATOM 740 N N . HIS A 1 93 ? -5.441 5.298 25.403 1.00 60.56 93 HIS A N 1
ATOM 741 C CA . HIS A 1 93 ? -6.868 5.599 25.406 1.00 60.56 93 HIS A CA 1
ATOM 742 C C . HIS A 1 93 ? -7.109 6.806 24.508 1.00 60.56 93 HIS A C 1
ATOM 744 O O . HIS A 1 93 ? -6.688 7.907 24.845 1.00 60.56 93 HIS A O 1
ATOM 750 N N . THR A 1 94 ? -7.770 6.619 23.368 1.00 63.31 94 THR A N 1
ATOM 751 C CA . THR A 1 94 ? -8.142 7.733 22.486 1.00 63.31 94 THR A CA 1
ATOM 752 C C . THR A 1 94 ? -9.639 7.990 22.608 1.00 63.31 94 THR A C 1
ATOM 754 O O . THR A 1 94 ? -10.433 7.053 22.660 1.00 63.31 94 THR A O 1
ATOM 757 N N . SER A 1 95 ? -10.040 9.261 22.637 1.00 64.50 95 SER A N 1
ATOM 758 C CA . SER A 1 95 ? -11.434 9.660 22.382 1.00 64.50 95 SER A CA 1
ATOM 759 C C . SER A 1 95 ? -11.798 9.560 20.895 1.00 64.50 95 SER A C 1
ATOM 761 O O . SER A 1 95 ? -12.965 9.686 20.528 1.00 64.50 95 SER A O 1
ATOM 763 N N . GLU A 1 96 ? -10.797 9.360 20.040 1.00 77.56 96 GLU A N 1
ATOM 764 C CA . GLU A 1 96 ? -10.942 9.296 18.594 1.00 77.56 96 GLU A CA 1
ATOM 765 C C . GLU A 1 96 ? -11.563 7.979 18.107 1.00 77.56 96 GLU A C 1
ATOM 767 O O . GLU A 1 96 ? -11.479 6.954 18.793 1.00 77.56 96 GLU A O 1
ATOM 772 N N . PRO A 1 97 ? -12.153 7.985 16.895 1.00 83.38 97 PRO A N 1
ATOM 773 C CA . PRO A 1 97 ? -12.569 6.777 16.201 1.00 83.38 97 PRO A CA 1
ATOM 774 C C . PRO A 1 97 ? -11.493 5.689 16.223 1.00 83.38 97 PRO A C 1
ATOM 776 O O . PRO A 1 97 ? -10.360 5.903 15.806 1.00 83.38 97 PRO A O 1
ATOM 779 N N . LEU A 1 98 ? -11.879 4.480 16.625 1.00 85.69 98 LEU A N 1
ATOM 780 C CA . LEU A 1 98 ? -10.974 3.338 16.788 1.00 85.69 98 LEU A CA 1
ATOM 781 C C . LEU A 1 98 ? -10.162 2.993 15.524 1.00 85.69 98 LEU A C 1
ATOM 783 O O . LEU A 1 98 ? -9.029 2.529 15.614 1.00 85.69 98 LEU A O 1
ATOM 787 N N . LEU A 1 99 ? -10.723 3.235 14.335 1.00 88.31 99 LEU A N 1
ATOM 788 C CA . LEU A 1 99 ? -10.020 3.024 13.065 1.00 88.31 99 LEU A CA 1
ATOM 789 C C . LEU A 1 99 ? -8.911 4.057 12.806 1.00 88.31 99 LEU A C 1
ATOM 791 O O . LEU A 1 99 ? -7.984 3.753 12.067 1.00 88.31 99 LEU A O 1
ATOM 795 N N . MET A 1 100 ? -8.947 5.241 13.425 1.00 90.69 100 MET A N 1
ATOM 796 C CA . MET A 1 100 ? -7.825 6.190 13.363 1.00 90.69 100 MET A CA 1
ATOM 797 C C . MET A 1 100 ? -6.603 5.618 14.081 1.00 90.69 100 MET A C 1
ATOM 799 O O . MET A 1 100 ? -5.493 5.685 13.558 1.00 90.69 100 MET A O 1
ATOM 803 N N . SER A 1 101 ? -6.822 4.939 15.211 1.00 87.50 101 SER A N 1
ATOM 804 C CA . SER A 1 101 ? -5.756 4.277 15.966 1.00 87.50 101 SER A CA 1
ATOM 805 C C . SER A 1 101 ? -5.039 3.198 15.150 1.00 87.50 101 SER A C 1
ATOM 807 O O . SER A 1 101 ? -3.872 2.917 15.401 1.00 87.50 101 SER A O 1
ATOM 809 N N . LEU A 1 102 ? -5.695 2.616 14.138 1.00 89.50 102 LEU A N 1
ATOM 810 C CA . LEU A 1 102 ? -5.051 1.688 13.208 1.00 89.50 102 LEU A CA 1
ATOM 811 C C . LEU A 1 102 ? -3.926 2.360 12.401 1.00 89.50 102 LEU A C 1
ATOM 813 O O . LEU A 1 102 ? -2.903 1.724 12.161 1.00 89.50 102 LEU A O 1
ATOM 817 N N . LEU A 1 103 ? -4.097 3.628 12.006 1.00 91.19 103 LEU A N 1
ATOM 818 C CA . LEU A 1 103 ? -3.059 4.400 11.312 1.00 91.19 103 LEU A CA 1
ATOM 819 C C . LEU A 1 103 ? -1.922 4.761 12.266 1.00 91.19 103 LEU A C 1
ATOM 821 O O . LEU A 1 103 ? -0.754 4.623 11.920 1.00 91.19 103 LEU A O 1
ATOM 825 N N . ASP A 1 104 ? -2.254 5.164 13.492 1.00 87.31 104 ASP A N 1
ATOM 826 C CA . ASP A 1 104 ? -1.246 5.524 14.494 1.00 87.31 104 ASP A CA 1
ATOM 827 C C . ASP A 1 104 ? -0.357 4.320 14.862 1.00 87.31 104 ASP A C 1
ATOM 829 O O . ASP A 1 104 ? 0.857 4.459 15.047 1.00 87.31 104 ASP A O 1
ATOM 833 N N . LEU A 1 105 ? -0.932 3.110 14.876 1.00 84.56 105 LEU A N 1
ATOM 834 C CA . LEU A 1 105 ? -0.182 1.868 15.064 1.00 84.56 105 LEU A CA 1
ATOM 835 C C . LEU A 1 105 ? 0.851 1.610 13.962 1.00 84.56 105 LEU A C 1
ATOM 837 O O . LEU A 1 105 ? 1.843 0.948 14.248 1.00 84.56 105 LEU A O 1
ATOM 841 N N . ALA A 1 106 ? 0.696 2.145 12.746 1.00 82.62 106 ALA A N 1
ATOM 842 C CA . ALA A 1 106 ? 1.686 1.947 11.685 1.00 82.62 106 ALA A CA 1
ATOM 843 C C . ALA A 1 106 ? 3.082 2.479 12.068 1.00 82.62 106 ALA A C 1
ATOM 845 O O . ALA A 1 106 ? 4.085 1.897 11.651 1.00 82.62 106 ALA A O 1
ATOM 846 N N . ALA A 1 107 ? 3.140 3.533 12.893 1.00 80.19 107 ALA A N 1
ATOM 847 C CA . ALA A 1 107 ? 4.383 4.106 13.412 1.00 80.19 107 ALA A CA 1
ATOM 848 C C . ALA A 1 107 ? 4.771 3.561 14.799 1.00 80.19 107 ALA A C 1
ATOM 850 O O . ALA A 1 107 ? 5.949 3.322 15.056 1.00 80.19 107 ALA A O 1
ATOM 851 N N . VAL A 1 108 ? 3.803 3.355 15.705 1.00 78.12 108 VAL A N 1
ATOM 852 C CA . VAL A 1 108 ? 4.088 2.885 17.079 1.00 78.12 108 VAL A CA 1
ATOM 853 C C . VAL A 1 108 ? 4.438 1.400 17.108 1.00 78.12 108 VAL A C 1
ATOM 855 O O . VAL A 1 108 ? 5.324 0.979 17.844 1.00 78.12 108 VAL A O 1
ATOM 858 N N . ASP A 1 109 ? 3.729 0.594 16.329 1.00 80.38 109 ASP A N 1
ATOM 859 C CA . ASP A 1 109 ? 3.834 -0.857 16.338 1.00 80.38 109 ASP A CA 1
ATOM 860 C C . ASP A 1 109 ? 3.574 -1.423 14.933 1.00 80.38 109 ASP A C 1
ATOM 862 O O . ASP A 1 109 ? 2.518 -2.009 14.659 1.00 80.38 109 ASP A O 1
ATOM 866 N N . PRO A 1 110 ? 4.554 -1.302 14.019 1.00 77.25 110 PRO A N 1
ATOM 867 C CA . PRO A 1 110 ? 4.406 -1.793 12.652 1.00 77.25 110 PRO A CA 1
ATOM 868 C C . PRO A 1 110 ? 4.153 -3.308 12.599 1.00 77.25 110 PRO A C 1
ATOM 870 O O . PRO A 1 110 ? 3.631 -3.825 11.613 1.00 77.25 110 PRO A O 1
ATOM 873 N N . THR A 1 111 ? 4.447 -4.053 13.667 1.00 84.44 111 THR A N 1
ATOM 874 C CA . THR A 1 111 ? 4.191 -5.497 13.699 1.00 84.44 111 THR A CA 1
ATOM 875 C C . THR A 1 111 ? 2.712 -5.853 13.833 1.00 84.44 111 THR A C 1
ATOM 877 O O . THR A 1 111 ? 2.348 -6.997 13.565 1.00 84.44 111 THR A O 1
ATOM 880 N N . PHE A 1 112 ? 1.837 -4.895 14.169 1.00 85.19 112 PHE A N 1
ATOM 881 C CA . PHE A 1 112 ? 0.408 -5.145 14.353 1.00 85.19 112 PHE A CA 1
ATOM 882 C C . PHE A 1 112 ? -0.246 -5.783 13.122 1.00 85.19 112 PHE A C 1
ATOM 884 O O . PHE A 1 112 ? -0.999 -6.744 13.266 1.00 85.19 112 PHE A O 1
ATOM 891 N N . LEU A 1 113 ? 0.091 -5.339 11.906 1.00 84.19 113 LEU A N 1
ATOM 892 C CA . LEU A 1 113 ? -0.452 -5.945 10.685 1.00 84.19 113 LEU A CA 1
ATOM 893 C C . LEU A 1 113 ? -0.101 -7.435 10.572 1.00 84.19 113 LEU A C 1
ATOM 895 O O . LEU A 1 113 ? -0.912 -8.219 10.084 1.00 84.19 113 LEU A O 1
ATOM 899 N N . PHE A 1 114 ? 1.067 -7.842 11.074 1.00 84.62 114 PHE A N 1
ATOM 900 C CA . PHE A 1 114 ? 1.477 -9.244 11.079 1.00 84.62 114 PHE A CA 1
ATOM 901 C C . PHE A 1 114 ? 0.729 -10.100 12.107 1.00 84.62 114 PHE A C 1
ATOM 903 O O . PHE A 1 114 ? 0.770 -11.326 12.040 1.00 84.62 114 PHE A O 1
ATOM 910 N N . THR A 1 115 ? 0.012 -9.474 13.040 1.00 86.81 115 THR A N 1
ATOM 911 C CA . THR A 1 115 ? -0.896 -10.172 13.964 1.00 86.81 115 THR A CA 1
ATOM 912 C C . THR A 1 115 ? -2.280 -10.427 13.357 1.00 86.81 115 THR A C 1
ATOM 914 O O . THR A 1 115 ? -3.065 -11.201 13.903 1.00 86.81 115 THR A O 1
ATOM 917 N N . LEU A 1 116 ? -2.582 -9.791 12.223 1.00 87.31 116 LEU A N 1
ATOM 918 C CA . LEU A 1 116 ? -3.825 -9.940 11.468 1.00 87.31 116 LEU A CA 1
ATOM 919 C C . LEU A 1 116 ? -3.661 -11.032 10.391 1.00 87.31 116 LEU A C 1
ATOM 921 O O . LEU A 1 116 ? -2.538 -11.437 10.106 1.00 87.31 116 LEU A O 1
ATOM 925 N N . PRO A 1 117 ? -4.734 -11.541 9.755 1.00 88.31 117 PRO A N 1
ATOM 926 C CA . PRO A 1 117 ? -4.612 -12.492 8.645 1.00 88.31 117 PRO A CA 1
ATOM 927 C C . PRO A 1 117 ? -4.098 -11.783 7.378 1.00 88.31 117 PRO A C 1
ATOM 929 O O . PRO A 1 117 ? -4.858 -11.465 6.459 1.00 88.31 117 PRO A O 1
ATOM 932 N N . TYR A 1 118 ? -2.807 -11.458 7.354 1.00 90.12 118 TYR A N 1
ATOM 933 C CA . TYR A 1 118 ? -2.147 -10.772 6.249 1.00 90.12 118 TYR A CA 1
ATOM 934 C C . TYR A 1 118 ? -1.633 -11.758 5.195 1.00 90.12 118 TYR A C 1
ATOM 936 O O . TYR A 1 118 ? -1.370 -12.930 5.460 1.00 90.12 118 TYR A O 1
ATOM 944 N N . ARG A 1 119 ? -1.454 -11.259 3.973 1.00 92.88 119 ARG A N 1
ATOM 945 C CA . ARG A 1 119 ? -0.788 -11.961 2.873 1.00 92.88 119 ARG A CA 1
ATOM 946 C C . ARG A 1 119 ? -0.010 -10.973 2.018 1.00 92.88 119 ARG A C 1
ATOM 948 O O . ARG A 1 119 ? -0.379 -9.803 1.926 1.00 92.88 119 ARG A O 1
ATOM 955 N N . ARG A 1 120 ? 1.044 -11.446 1.356 1.00 92.44 120 ARG A N 1
ATOM 956 C CA . ARG A 1 120 ? 1.739 -10.657 0.334 1.00 92.44 120 ARG A CA 1
ATOM 957 C C . ARG A 1 120 ? 0.800 -10.423 -0.853 1.00 92.44 120 ARG A C 1
ATOM 959 O O . ARG A 1 120 ? 0.098 -11.345 -1.275 1.00 92.44 120 ARG A O 1
ATOM 966 N N . ILE A 1 121 ? 0.784 -9.205 -1.386 1.00 92.00 121 ILE A N 1
ATOM 967 C CA . ILE A 1 121 ? 0.062 -8.896 -2.620 1.00 92.00 121 ILE A CA 1
ATOM 968 C C . ILE A 1 121 ? 0.756 -9.634 -3.779 1.00 92.00 121 ILE A C 1
ATOM 970 O O . ILE A 1 121 ? 1.986 -9.571 -3.884 1.00 92.00 121 ILE A O 1
ATOM 974 N N . PRO A 1 122 ? 0.016 -10.360 -4.640 1.00 89.69 122 PRO A N 1
ATOM 975 C CA . PRO A 1 122 ? 0.619 -11.074 -5.758 1.00 89.69 122 PRO A CA 1
ATOM 976 C C . PRO A 1 122 ? 1.388 -10.130 -6.687 1.00 89.69 122 PRO A C 1
ATOM 978 O O . PRO A 1 122 ? 0.856 -9.120 -7.143 1.00 89.69 122 PRO A O 1
ATOM 981 N N . SER A 1 123 ? 2.625 -10.495 -7.024 1.00 89.69 123 SER A N 1
ATOM 982 C CA . SER A 1 123 ? 3.482 -9.706 -7.920 1.00 89.69 123 SER A CA 1
ATOM 983 C C . SER A 1 123 ? 2.919 -9.586 -9.338 1.00 89.69 123 SER A C 1
ATOM 985 O O . SER A 1 123 ? 3.246 -8.640 -10.041 1.00 89.69 123 SER A O 1
ATOM 987 N N . GLY A 1 124 ? 2.059 -10.516 -9.758 1.00 89.50 124 GLY A N 1
ATOM 988 C CA . GLY A 1 124 ? 1.419 -10.494 -11.073 1.00 89.50 124 GLY A CA 1
ATOM 989 C C . GLY A 1 124 ? 0.239 -9.526 -11.209 1.00 89.50 124 GLY A C 1
ATOM 990 O O . GLY A 1 124 ? -0.314 -9.443 -12.302 1.00 89.50 124 GLY A O 1
ATOM 991 N N . LEU A 1 125 ? -0.177 -8.825 -10.144 1.00 89.50 125 LEU A N 1
ATOM 992 C CA . LEU A 1 125 ? -1.240 -7.822 -10.264 1.00 89.50 125 LEU A CA 1
ATOM 993 C C . LEU A 1 125 ? -0.758 -6.635 -11.092 1.00 89.50 125 LEU A C 1
ATOM 995 O O . LEU A 1 125 ? 0.333 -6.113 -10.863 1.00 89.50 125 LEU A O 1
ATOM 999 N N . THR A 1 126 ? -1.584 -6.196 -12.036 1.00 91.25 126 THR A N 1
ATOM 1000 C CA . THR A 1 126 ? -1.288 -5.035 -12.877 1.00 91.25 126 THR A CA 1
ATOM 1001 C C . THR A 1 126 ? -1.466 -3.744 -12.091 1.00 91.25 126 THR A C 1
ATOM 1003 O O . THR A 1 126 ? -2.385 -3.621 -11.284 1.00 91.25 126 THR A O 1
ATOM 1006 N N . LEU A 1 127 ? -0.606 -2.761 -12.330 1.00 90.25 127 LEU A N 1
ATOM 1007 C CA . LEU A 1 127 ? -0.719 -1.444 -11.710 1.00 90.25 127 LEU A CA 1
ATOM 1008 C C . LEU A 1 127 ? -1.867 -0.641 -12.346 1.00 90.25 127 LEU A C 1
ATOM 1010 O O . LEU A 1 127 ? -2.706 -0.083 -11.633 1.00 90.25 127 LEU A O 1
ATOM 1014 N N . TRP A 1 128 ? -1.937 -0.647 -13.681 1.00 88.50 128 TRP A N 1
ATOM 1015 C CA . TRP A 1 128 ? -2.969 0.011 -14.487 1.00 88.50 128 TRP A CA 1
ATOM 1016 C C . TRP A 1 128 ? -3.360 -0.793 -15.734 1.00 88.50 128 TRP A C 1
ATOM 1018 O O . TRP A 1 128 ? -2.644 -1.704 -16.159 1.00 88.50 128 TRP A O 1
ATOM 1028 N N . GLU A 1 129 ? -4.509 -0.440 -16.308 1.00 84.75 129 GLU A N 1
ATOM 1029 C CA . GLU A 1 129 ? -4.973 -0.900 -17.621 1.00 84.75 129 GLU A CA 1
ATOM 1030 C C . GLU A 1 129 ? -4.276 -0.145 -18.766 1.00 84.75 129 GLU A C 1
ATOM 1032 O O . GLU A 1 129 ? -3.537 0.812 -18.550 1.00 84.75 129 GLU A O 1
ATOM 1037 N N . GLU A 1 130 ? -4.496 -0.569 -20.013 1.00 82.44 130 GLU A N 1
ATOM 1038 C CA . GLU A 1 130 ? -3.837 0.024 -21.190 1.00 82.44 130 GLU A CA 1
ATOM 1039 C C . GLU A 1 130 ? -4.153 1.514 -21.402 1.00 82.44 130 GLU A C 1
ATOM 1041 O O . GLU A 1 130 ? -3.387 2.216 -22.058 1.00 82.44 130 GLU A O 1
ATOM 1046 N N . ASP A 1 131 ? -5.266 1.994 -20.850 1.00 82.50 131 ASP A N 1
ATOM 1047 C CA . ASP A 1 131 ? -5.693 3.395 -20.867 1.00 82.50 131 ASP A CA 1
ATOM 1048 C C . ASP A 1 131 ? -5.158 4.208 -19.669 1.00 82.50 131 ASP A C 1
ATOM 1050 O O . ASP A 1 131 ? -5.544 5.360 -19.478 1.00 82.50 131 ASP A O 1
ATOM 1054 N N . TYR A 1 132 ? -4.250 3.622 -18.881 1.00 78.19 132 TYR A N 1
ATOM 1055 C CA . TYR A 1 132 ? -3.688 4.1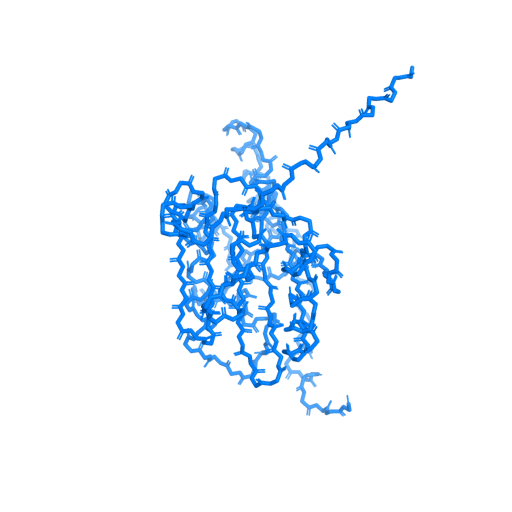69 -17.644 1.00 78.19 132 TYR A CA 1
ATOM 1056 C C . TYR A 1 132 ? -4.668 4.279 -16.471 1.00 78.19 132 TYR A C 1
ATOM 1058 O O . TYR A 1 132 ? -4.352 4.921 -15.467 1.00 78.19 132 TYR A O 1
ATOM 1066 N N . THR A 1 133 ? -5.820 3.612 -16.535 1.00 80.88 133 THR A N 1
ATOM 1067 C CA . THR A 1 133 ? -6.696 3.472 -15.372 1.00 80.88 133 THR A CA 1
ATOM 1068 C C . THR A 1 133 ? -5.982 2.676 -14.281 1.00 80.88 133 THR A C 1
ATOM 1070 O O . THR A 1 133 ? -5.660 1.504 -14.475 1.00 80.88 133 THR A O 1
ATOM 1073 N N . VAL A 1 134 ? -5.759 3.282 -13.112 1.00 83.00 134 VAL A N 1
ATOM 1074 C CA . VAL A 1 134 ? -5.175 2.597 -11.949 1.00 83.00 134 VAL A CA 1
ATOM 1075 C C . VAL A 1 134 ? -6.156 1.554 -11.414 1.00 83.00 134 VAL A C 1
ATOM 1077 O O . VAL A 1 134 ? -7.298 1.875 -11.091 1.00 83.00 134 VAL A O 1
ATOM 1080 N N . ILE A 1 135 ? -5.709 0.299 -11.306 1.00 79.38 135 ILE A N 1
ATOM 1081 C CA . ILE A 1 135 ? -6.574 -0.833 -10.925 1.00 79.38 135 ILE A CA 1
ATOM 1082 C C . ILE A 1 135 ? -6.007 -1.708 -9.810 1.00 79.38 135 ILE A C 1
ATOM 1084 O O . ILE A 1 135 ? -6.634 -2.704 -9.446 1.00 79.38 135 ILE A O 1
ATOM 1088 N N . LEU A 1 136 ? -4.831 -1.393 -9.260 1.00 83.38 136 LEU A N 1
ATOM 1089 C CA . LEU A 1 136 ? -4.181 -2.250 -8.264 1.00 83.38 136 LEU A CA 1
ATOM 1090 C C . LEU A 1 136 ? -5.098 -2.558 -7.069 1.00 83.38 136 LEU A C 1
ATOM 1092 O O . LEU A 1 136 ? -5.281 -3.724 -6.722 1.00 83.38 136 LEU A O 1
ATOM 1096 N N . LEU A 1 137 ? -5.718 -1.536 -6.470 1.00 81.88 137 LEU A N 1
ATOM 1097 C CA . LEU A 1 137 ? -6.590 -1.752 -5.313 1.00 81.88 137 LEU A CA 1
ATOM 1098 C C . LEU A 1 137 ? -7.963 -2.288 -5.690 1.00 81.88 137 LEU A C 1
ATOM 1100 O O . LEU A 1 137 ? -8.498 -3.115 -4.957 1.00 81.88 137 LEU A O 1
ATOM 1104 N N . ALA A 1 138 ? -8.492 -1.908 -6.853 1.00 77.81 138 ALA A N 1
ATOM 1105 C CA . ALA A 1 138 ? -9.739 -2.467 -7.370 1.00 77.81 138 ALA A CA 1
ATOM 1106 C C . ALA A 1 138 ? -9.640 -3.998 -7.546 1.00 77.81 138 ALA A C 1
ATOM 1108 O O . ALA A 1 138 ? -10.555 -4.734 -7.173 1.00 77.81 138 ALA A O 1
ATOM 1109 N N . GLN A 1 139 ? -8.491 -4.500 -8.021 1.00 82.69 139 GLN A N 1
ATOM 1110 C CA . GLN A 1 139 ? -8.211 -5.941 -8.122 1.00 82.69 139 GLN A CA 1
ATOM 1111 C C . GLN A 1 139 ? -8.178 -6.646 -6.756 1.00 82.69 139 GLN A C 1
ATOM 1113 O O . GLN A 1 139 ? -8.455 -7.843 -6.680 1.00 82.69 139 GLN A O 1
ATOM 1118 N N . LEU A 1 140 ? -7.837 -5.928 -5.681 1.00 81.69 140 LEU A N 1
ATOM 1119 C CA . LEU A 1 140 ? -7.782 -6.463 -4.316 1.00 81.69 140 LEU A CA 1
ATOM 1120 C C . LEU A 1 140 ? -9.124 -6.362 -3.578 1.00 81.69 140 LEU A C 1
ATOM 1122 O O . LEU A 1 140 ? -9.449 -7.240 -2.775 1.00 81.69 140 LEU A O 1
ATOM 1126 N N . ALA A 1 141 ? -9.892 -5.303 -3.829 1.00 72.75 141 ALA A N 1
ATOM 1127 C CA . ALA A 1 141 ? -11.109 -4.983 -3.097 1.00 72.75 141 ALA A CA 1
ATOM 1128 C C . ALA A 1 141 ? -12.341 -5.734 -3.630 1.00 72.75 141 ALA A C 1
ATOM 1130 O O . ALA A 1 141 ? -13.053 -6.365 -2.841 1.00 72.75 141 ALA A O 1
ATOM 1131 N N . SER A 1 142 ? -12.577 -5.700 -4.947 1.00 65.69 142 SER A N 1
ATOM 1132 C CA . SER A 1 142 ? -13.515 -6.536 -5.715 1.00 65.69 142 SER A CA 1
ATOM 1133 C C . SER A 1 142 ? -13.623 -5.976 -7.145 1.00 65.69 142 SER A C 1
ATOM 1135 O O . SER A 1 142 ? -13.865 -4.782 -7.303 1.00 65.69 142 SER A O 1
ATOM 1137 N N . PRO A 1 143 ? -13.576 -6.806 -8.202 1.00 53.88 143 PRO A N 1
ATOM 1138 C CA . PRO A 1 143 ? -13.557 -6.348 -9.599 1.00 53.88 143 PRO A CA 1
ATOM 1139 C C . PRO A 1 143 ? -14.875 -5.733 -10.116 1.00 53.88 143 PRO A C 1
ATOM 1141 O O . PRO A 1 143 ? -14.979 -5.419 -11.297 1.00 53.88 143 PRO A O 1
ATOM 1144 N N . THR A 1 144 ? -15.911 -5.599 -9.282 1.00 51.72 144 THR A N 1
ATOM 1145 C CA . THR A 1 144 ? -17.286 -5.326 -9.749 1.00 51.72 144 THR A CA 1
ATOM 1146 C C . THR A 1 144 ? -17.794 -3.908 -9.497 1.00 51.72 144 THR A C 1
ATOM 1148 O O . THR A 1 144 ? -18.813 -3.538 -10.081 1.00 51.72 144 THR A O 1
ATOM 1151 N N . ARG A 1 145 ? -17.125 -3.094 -8.667 1.00 53.91 145 ARG A N 1
ATOM 1152 C CA . ARG A 1 145 ? -17.557 -1.716 -8.373 1.00 53.91 145 ARG A CA 1
ATOM 1153 C C . ARG A 1 145 ? -16.365 -0.796 -8.133 1.00 53.91 145 ARG A C 1
ATOM 1155 O O . ARG A 1 145 ? -15.799 -0.827 -7.048 1.00 53.91 145 ARG A O 1
ATOM 1162 N N . LYS A 1 146 ? -16.054 0.052 -9.119 1.00 57.12 146 LYS A N 1
ATOM 1163 C CA . LYS A 1 146 ? -15.199 1.226 -8.909 1.00 57.12 146 LYS A CA 1
ATOM 1164 C C . LYS A 1 146 ? -15.945 2.164 -7.960 1.00 57.12 146 LYS A C 1
ATOM 1166 O O . LYS A 1 146 ? -17.014 2.654 -8.311 1.00 57.12 146 LYS A O 1
ATOM 1171 N N . ASP A 1 147 ? -15.430 2.313 -6.750 1.00 68.44 147 ASP A N 1
ATOM 1172 C CA . ASP A 1 147 ? -15.901 3.294 -5.772 1.00 68.44 147 ASP A CA 1
ATOM 1173 C C . ASP A 1 147 ? -14.807 4.348 -5.590 1.00 68.44 147 ASP A C 1
ATOM 1175 O O . ASP A 1 147 ? -13.622 4.009 -5.652 1.00 68.44 147 ASP A O 1
ATOM 1179 N N . ASP A 1 148 ? -15.185 5.602 -5.364 1.00 72.19 148 ASP A N 1
ATOM 1180 C CA . ASP A 1 148 ? -14.254 6.736 -5.331 1.00 72.19 148 ASP A CA 1
ATOM 1181 C C . ASP A 1 148 ? -13.175 6.533 -4.256 1.00 72.19 148 ASP A C 1
ATOM 1183 O O . ASP A 1 148 ? -11.997 6.793 -4.483 1.00 72.19 148 ASP A O 1
ATOM 1187 N N . SER A 1 149 ? -13.531 5.914 -3.126 1.00 80.50 149 SER A N 1
ATOM 1188 C CA . SER A 1 149 ? -12.577 5.623 -2.048 1.00 80.50 149 SER A CA 1
ATOM 1189 C C . SER A 1 149 ? -11.494 4.592 -2.416 1.00 80.50 149 SER A C 1
ATOM 1191 O O . SER A 1 149 ? -10.410 4.607 -1.832 1.00 80.50 149 SER A O 1
ATOM 1193 N N . GLU A 1 150 ? -11.750 3.685 -3.369 1.00 82.94 150 GLU A N 1
ATOM 1194 C CA . GLU A 1 150 ? -10.716 2.768 -3.882 1.00 82.94 150 GLU A CA 1
ATOM 1195 C C . GLU A 1 150 ? -9.720 3.505 -4.769 1.00 82.94 150 GLU A C 1
ATOM 1197 O O . GLU A 1 150 ? -8.516 3.228 -4.721 1.00 82.94 150 GLU A O 1
ATOM 1202 N N . LEU A 1 151 ? -10.227 4.440 -5.575 1.00 80.12 151 LEU A N 1
ATOM 1203 C CA . LEU A 1 151 ? -9.403 5.296 -6.410 1.00 80.12 151 LEU A CA 1
ATOM 1204 C C . LEU A 1 151 ? -8.543 6.209 -5.535 1.00 80.12 151 LEU A C 1
ATOM 1206 O O . LEU A 1 151 ? -7.334 6.245 -5.737 1.00 80.12 151 LEU A O 1
ATOM 1210 N N . ASP A 1 152 ? -9.122 6.845 -4.517 1.00 84.31 152 ASP A N 1
ATOM 1211 C CA . ASP A 1 152 ? -8.400 7.720 -3.589 1.00 84.31 152 ASP A CA 1
ATOM 1212 C C . ASP A 1 152 ? -7.253 6.989 -2.883 1.00 84.31 152 ASP A C 1
ATOM 1214 O O . ASP A 1 152 ? -6.123 7.481 -2.850 1.00 84.31 152 ASP A O 1
ATOM 1218 N N . LEU A 1 153 ? -7.501 5.778 -2.369 1.00 87.81 153 LEU A N 1
ATOM 1219 C CA . LEU A 1 153 ? -6.447 4.980 -1.738 1.00 87.81 153 LEU A CA 1
ATOM 1220 C C . LEU A 1 153 ? -5.390 4.525 -2.755 1.00 87.81 153 LEU A C 1
ATOM 1222 O O . LEU A 1 153 ? -4.210 4.430 -2.417 1.00 87.81 153 LEU A O 1
ATOM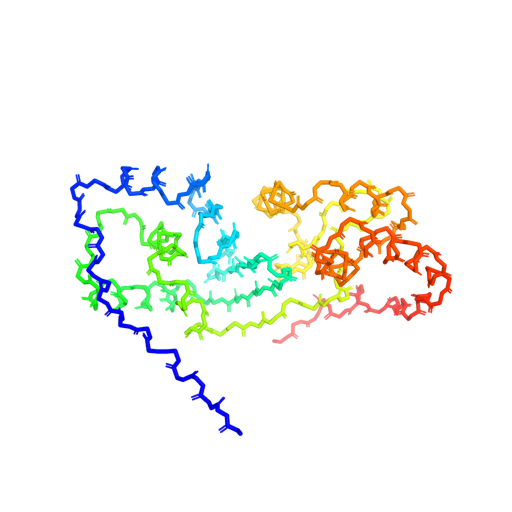 1226 N N . SER A 1 154 ? -5.792 4.261 -4.003 1.00 86.94 154 SER A N 1
ATOM 1227 C CA . SER A 1 154 ? -4.860 3.891 -5.073 1.00 86.94 154 SER A CA 1
ATOM 1228 C C . SER A 1 154 ? -3.958 5.064 -5.434 1.00 86.94 154 SER A C 1
ATOM 1230 O O . SER A 1 154 ? -2.749 4.895 -5.543 1.00 86.94 154 SER A O 1
ATOM 1232 N N . VAL A 1 155 ? -4.531 6.259 -5.573 1.00 85.69 155 VAL A N 1
ATOM 1233 C CA . VAL A 1 155 ? -3.793 7.497 -5.831 1.00 85.69 155 VAL A CA 1
ATOM 1234 C C . VAL A 1 155 ? -2.839 7.792 -4.676 1.00 85.69 155 VAL A C 1
ATOM 1236 O O . VAL A 1 155 ? -1.677 8.102 -4.924 1.00 85.69 155 VAL A O 1
ATOM 1239 N N . ALA A 1 156 ? -3.276 7.619 -3.426 1.00 89.38 156 ALA A N 1
ATOM 1240 C CA . ALA A 1 156 ? -2.419 7.787 -2.254 1.00 89.38 156 ALA A CA 1
ATOM 1241 C C . ALA A 1 156 ? -1.231 6.809 -2.246 1.00 89.38 156 ALA A C 1
ATOM 1243 O O . ALA A 1 156 ? -0.100 7.213 -1.969 1.00 89.38 156 ALA A O 1
ATOM 1244 N N . LEU A 1 157 ? -1.468 5.537 -2.588 1.00 91.06 157 LEU A N 1
ATOM 1245 C CA . LEU A 1 157 ? -0.411 4.533 -2.716 1.00 91.06 157 LEU A CA 1
ATOM 1246 C C . LEU A 1 157 ? 0.574 4.899 -3.835 1.00 91.06 157 LEU A C 1
ATOM 1248 O O . LEU A 1 157 ? 1.783 4.815 -3.646 1.00 91.06 157 LEU A O 1
ATOM 1252 N N . PHE A 1 158 ? 0.070 5.343 -4.985 1.00 89.44 158 PHE A N 1
ATOM 1253 C CA . PHE A 1 158 ? 0.897 5.747 -6.123 1.00 89.44 158 PHE A CA 1
ATOM 1254 C C . PHE A 1 158 ? 1.691 7.024 -5.846 1.00 89.44 158 PHE A C 1
ATOM 1256 O O . PHE A 1 158 ? 2.799 7.160 -6.348 1.00 89.44 158 PHE A O 1
ATOM 1263 N N . GLY A 1 159 ? 1.154 7.931 -5.027 1.00 87.69 159 GLY A N 1
ATOM 1264 C CA . GLY A 1 159 ? 1.870 9.118 -4.563 1.00 87.69 159 GLY A CA 1
ATOM 1265 C C . GLY A 1 159 ? 3.071 8.792 -3.672 1.00 87.69 159 GLY A C 1
ATOM 1266 O O . GLY A 1 159 ? 4.005 9.584 -3.612 1.00 87.69 159 GLY A O 1
ATOM 1267 N N . TRP A 1 160 ? 3.066 7.633 -3.003 1.00 89.94 160 TRP A N 1
ATOM 1268 C CA . TRP A 1 160 ? 4.223 7.126 -2.257 1.00 89.94 160 TRP A CA 1
ATOM 1269 C C . TRP A 1 160 ? 5.244 6.405 -3.152 1.00 89.94 160 TRP A C 1
ATOM 1271 O O . TRP A 1 160 ? 6.444 6.451 -2.889 1.00 89.94 160 TRP A O 1
ATOM 1281 N N . MET A 1 161 ? 4.779 5.712 -4.192 1.00 92.12 161 MET A N 1
ATOM 1282 C CA . MET A 1 161 ? 5.645 4.942 -5.087 1.00 92.12 161 MET A CA 1
ATOM 1283 C C . MET A 1 161 ? 6.650 5.839 -5.833 1.00 92.12 161 MET A C 1
ATOM 1285 O O . MET A 1 161 ? 6.373 6.997 -6.139 1.00 92.12 161 MET A O 1
ATOM 1289 N N . ASP A 1 162 ? 7.821 5.284 -6.163 1.00 91.50 162 ASP A N 1
ATOM 1290 C CA . ASP A 1 162 ? 8.888 6.008 -6.863 1.00 91.50 162 ASP A CA 1
ATOM 1291 C C . ASP A 1 162 ? 8.401 6.450 -8.255 1.00 91.50 162 ASP A C 1
ATOM 1293 O O . ASP A 1 162 ? 8.134 5.630 -9.143 1.00 91.50 162 ASP A O 1
ATOM 1297 N N . SER A 1 163 ? 8.271 7.766 -8.435 1.00 92.50 163 SER A N 1
ATOM 1298 C CA . SER A 1 163 ? 7.714 8.368 -9.644 1.00 92.50 163 SER A CA 1
ATOM 1299 C C . SER A 1 163 ? 8.581 8.131 -10.879 1.00 92.50 163 SER A C 1
ATOM 1301 O O . SER A 1 163 ? 8.031 7.977 -11.967 1.00 92.50 163 SER A O 1
ATOM 1303 N N . GLU A 1 164 ? 9.905 8.021 -10.735 1.00 93.94 164 GLU A N 1
ATOM 1304 C CA . GLU A 1 164 ? 10.816 7.700 -11.839 1.00 93.94 164 GLU A CA 1
ATOM 1305 C C . GLU A 1 164 ? 10.521 6.291 -12.368 1.00 93.94 164 GLU A C 1
ATOM 1307 O O . GLU A 1 164 ? 10.393 6.076 -13.577 1.00 93.94 164 GLU A O 1
ATOM 1312 N N . ILE A 1 165 ? 10.338 5.335 -11.452 1.00 94.69 165 ILE A N 1
ATOM 1313 C CA . ILE A 1 165 ? 9.973 3.959 -11.798 1.00 94.69 165 ILE A CA 1
ATOM 1314 C C . ILE A 1 165 ? 8.595 3.929 -12.462 1.00 94.69 165 ILE A C 1
ATOM 1316 O O . ILE A 1 165 ? 8.428 3.275 -13.494 1.00 94.69 165 ILE A O 1
ATOM 1320 N N . LEU A 1 166 ? 7.612 4.638 -11.901 1.00 93.31 166 LEU A N 1
ATOM 1321 C CA . LEU A 1 166 ? 6.261 4.694 -12.461 1.00 93.31 166 LEU A CA 1
ATOM 1322 C C . LEU A 1 166 ? 6.242 5.292 -13.874 1.00 93.31 166 LEU A C 1
ATOM 1324 O O . LEU A 1 166 ? 5.585 4.732 -14.752 1.00 93.31 166 LEU A O 1
ATOM 1328 N N . ILE A 1 167 ? 6.980 6.382 -14.114 1.00 93.50 167 ILE A N 1
ATOM 1329 C CA . ILE A 1 167 ? 7.112 7.011 -15.437 1.00 93.50 167 ILE A CA 1
ATOM 1330 C C . ILE A 1 167 ? 7.737 6.025 -16.426 1.00 93.50 167 ILE A C 1
ATOM 1332 O O . ILE A 1 167 ? 7.155 5.768 -17.480 1.00 93.50 167 ILE A O 1
ATOM 1336 N N . PHE A 1 168 ? 8.860 5.397 -16.064 1.00 94.75 168 PHE A N 1
ATOM 1337 C CA . PHE A 1 168 ? 9.506 4.400 -16.917 1.00 94.75 168 PHE A CA 1
ATOM 1338 C C . PHE A 1 168 ? 8.555 3.254 -17.284 1.00 94.75 168 PHE A C 1
ATOM 1340 O O . PHE A 1 168 ? 8.431 2.901 -18.459 1.00 94.75 168 PHE A O 1
ATOM 1347 N N . LEU A 1 169 ? 7.870 2.675 -16.290 1.00 93.62 169 LEU A N 1
ATOM 1348 C CA . LEU A 1 169 ? 6.922 1.585 -16.513 1.00 93.62 169 LEU A CA 1
ATOM 1349 C C . LEU A 1 169 ? 5.797 2.031 -17.445 1.00 93.62 169 LEU A C 1
ATOM 1351 O O . LEU A 1 169 ? 5.424 1.278 -18.336 1.00 93.62 169 LEU A O 1
ATOM 1355 N N . ARG A 1 170 ? 5.298 3.260 -17.291 1.00 90.81 170 ARG A N 1
ATOM 1356 C CA . ARG A 1 170 ? 4.220 3.816 -18.116 1.00 90.81 170 ARG A CA 1
ATOM 1357 C C . ARG A 1 170 ? 4.616 3.972 -19.581 1.00 90.81 170 ARG A C 1
ATOM 1359 O O . ARG A 1 170 ? 3.796 3.721 -20.464 1.00 90.81 170 ARG A O 1
ATOM 1366 N N . GLU A 1 171 ? 5.845 4.403 -19.828 1.00 90.75 171 GLU A N 1
ATOM 1367 C CA . GLU A 1 171 ? 6.360 4.680 -21.171 1.00 90.75 171 GLU A CA 1
ATOM 1368 C C . GLU A 1 171 ? 6.878 3.423 -21.876 1.00 90.75 171 GLU A C 1
ATOM 1370 O O . GLU A 1 171 ? 6.804 3.318 -23.100 1.00 90.75 171 GLU A O 1
ATOM 1375 N N . SER A 1 172 ? 7.388 2.456 -21.110 1.00 90.75 172 SER A N 1
ATOM 1376 C CA . SER A 1 172 ? 8.125 1.309 -21.654 1.00 90.75 172 SER A CA 1
ATOM 1377 C C . SER A 1 172 ? 7.362 -0.012 -21.580 1.00 90.75 172 SER A C 1
ATOM 1379 O O . SER A 1 172 ? 7.665 -0.930 -22.345 1.00 90.75 172 SER A O 1
ATOM 1381 N N . ILE A 1 173 ? 6.384 -0.140 -20.676 1.00 88.88 173 ILE A N 1
ATOM 1382 C CA . ILE A 1 173 ? 5.678 -1.392 -20.385 1.00 88.88 173 ILE A CA 1
ATOM 1383 C C . ILE A 1 173 ? 4.164 -1.155 -20.469 1.00 88.88 173 ILE A C 1
ATOM 1385 O O . ILE A 1 173 ? 3.582 -0.389 -19.712 1.00 88.88 173 ILE A O 1
ATOM 1389 N N . ARG A 1 174 ? 3.487 -1.841 -21.396 1.00 83.31 174 ARG A N 1
ATOM 1390 C CA . ARG A 1 174 ? 2.061 -1.589 -21.689 1.00 83.31 174 ARG A CA 1
ATOM 1391 C C . ARG A 1 174 ? 1.116 -1.907 -20.522 1.00 83.31 174 ARG A C 1
ATOM 1393 O O . ARG A 1 174 ? 0.134 -1.202 -20.331 1.00 83.31 174 ARG A O 1
ATOM 1400 N N . CYS A 1 175 ? 1.391 -2.973 -19.773 1.00 86.00 175 CYS A N 1
ATOM 1401 C CA . CYS A 1 175 ? 0.584 -3.407 -18.626 1.00 86.00 175 CYS A CA 1
ATOM 1402 C C . CYS A 1 175 ? 1.521 -3.826 -17.488 1.00 86.00 175 CYS A C 1
ATOM 1404 O O . CYS A 1 175 ? 1.715 -5.027 -17.280 1.00 86.00 175 CYS A O 1
ATOM 1406 N N . PRO A 1 176 ? 2.166 -2.863 -16.816 1.00 91.38 176 PRO A N 1
ATOM 1407 C CA . PRO A 1 176 ? 3.167 -3.177 -15.822 1.00 91.38 176 PRO A CA 1
ATOM 1408 C C . PRO A 1 176 ? 2.519 -3.793 -14.591 1.00 91.38 176 PRO A C 1
ATOM 1410 O O . PRO A 1 176 ? 1.398 -3.458 -14.197 1.00 91.38 176 PRO A O 1
ATOM 1413 N N . THR A 1 177 ? 3.254 -4.701 -13.981 1.00 92.19 177 THR A N 1
ATOM 1414 C CA . THR A 1 177 ? 2.860 -5.450 -12.799 1.00 92.19 177 THR A CA 1
ATOM 1415 C C . THR A 1 177 ? 3.552 -4.910 -11.556 1.00 92.19 177 THR A C 1
ATOM 1417 O O . THR A 1 177 ? 4.615 -4.286 -11.622 1.00 92.19 177 THR A O 1
ATOM 1420 N N . LEU A 1 178 ? 2.975 -5.195 -10.391 1.00 91.69 178 LEU A N 1
ATOM 1421 C CA . LEU A 1 178 ? 3.580 -4.866 -9.105 1.00 91.69 178 LEU A CA 1
ATOM 1422 C C . LEU A 1 178 ? 4.968 -5.505 -8.951 1.00 91.69 178 LEU A C 1
ATOM 1424 O O . LEU A 1 178 ? 5.865 -4.903 -8.377 1.00 91.69 178 LEU A O 1
ATOM 1428 N N . GLY A 1 179 ? 5.170 -6.698 -9.515 1.00 91.31 179 GLY A N 1
ATOM 1429 C CA . GLY A 1 179 ? 6.453 -7.392 -9.527 1.00 91.31 179 GLY A CA 1
ATOM 1430 C C . GLY A 1 179 ? 7.533 -6.664 -10.317 1.00 91.31 179 GLY A C 1
ATOM 1431 O O . GLY A 1 179 ? 8.675 -6.618 -9.870 1.00 91.31 179 GLY A O 1
ATOM 1432 N N . GLU A 1 180 ? 7.189 -6.073 -11.462 1.00 92.81 180 GLU A N 1
ATOM 1433 C CA . GLU A 1 180 ? 8.131 -5.272 -12.253 1.00 92.81 180 GLU A CA 1
ATOM 1434 C C . GLU A 1 180 ? 8.508 -3.983 -11.521 1.00 92.81 180 GLU A C 1
ATOM 1436 O O . GLU A 1 180 ? 9.684 -3.617 -11.500 1.00 92.81 180 GLU A O 1
ATOM 1441 N N . TYR A 1 181 ? 7.545 -3.349 -10.846 1.00 94.19 181 TYR A N 1
ATOM 1442 C CA . TYR A 1 181 ? 7.819 -2.218 -9.963 1.00 94.19 181 TYR A CA 1
ATOM 1443 C C . TYR A 1 181 ? 8.740 -2.609 -8.798 1.00 94.19 181 TYR A C 1
ATOM 1445 O O . TYR A 1 181 ? 9.809 -2.019 -8.653 1.00 94.19 181 TYR A O 1
ATOM 1453 N N . SER A 1 182 ? 8.398 -3.646 -8.022 1.00 91.75 182 SER A N 1
ATOM 1454 C CA . SER A 1 182 ? 9.227 -4.122 -6.903 1.00 91.75 182 SER A CA 1
ATOM 1455 C C . SER A 1 182 ? 10.629 -4.530 -7.366 1.00 91.75 182 SER A C 1
ATOM 1457 O O . SER A 1 182 ? 11.616 -4.275 -6.677 1.00 91.75 182 SER A O 1
ATOM 1459 N N . TYR A 1 183 ? 10.747 -5.133 -8.554 1.00 92.19 183 TYR A N 1
ATOM 1460 C CA . TYR A 1 183 ? 12.036 -5.476 -9.148 1.00 92.19 183 TYR A CA 1
ATOM 1461 C C . TYR A 1 183 ? 12.887 -4.237 -9.439 1.00 92.19 183 TYR A C 1
ATOM 1463 O O . TYR A 1 183 ? 14.095 -4.276 -9.223 1.00 92.19 183 TYR A O 1
ATOM 1471 N N . LEU A 1 184 ? 12.303 -3.134 -9.899 1.00 93.69 184 LEU A N 1
ATOM 1472 C CA . LEU A 1 184 ? 13.043 -1.887 -10.101 1.00 93.69 184 LEU A CA 1
ATOM 1473 C C . LEU A 1 184 ? 13.356 -1.178 -8.778 1.00 93.69 184 LEU A C 1
ATOM 1475 O O . LEU A 1 184 ? 14.472 -0.690 -8.609 1.00 93.69 184 LEU A O 1
ATOM 1479 N N . GLN A 1 185 ? 12.413 -1.175 -7.834 1.00 92.56 185 GLN A N 1
ATOM 1480 C CA . GLN A 1 185 ? 12.560 -0.517 -6.534 1.00 92.56 185 GLN A CA 1
ATOM 1481 C C . GLN A 1 185 ? 13.658 -1.162 -5.685 1.00 92.56 185 GLN A C 1
ATOM 1483 O O . GLN A 1 185 ? 14.419 -0.464 -5.027 1.00 92.56 185 GLN A O 1
ATOM 1488 N N . ALA A 1 186 ? 13.807 -2.486 -5.759 1.00 90.38 186 ALA A N 1
ATOM 1489 C CA . ALA A 1 186 ? 14.842 -3.223 -5.039 1.00 90.38 186 ALA A CA 1
ATOM 1490 C C . ALA A 1 186 ? 16.268 -3.028 -5.609 1.00 90.38 186 ALA A C 1
ATOM 1492 O O . ALA A 1 186 ? 17.163 -3.824 -5.304 1.00 90.38 186 ALA A O 1
ATOM 1493 N N . ALA A 1 187 ? 16.486 -2.070 -6.515 1.00 91.56 187 ALA A N 1
ATOM 1494 C CA . ALA A 1 187 ? 17.820 -1.687 -6.965 1.00 91.56 187 ALA A CA 1
ATOM 1495 C C . ALA A 1 187 ? 18.483 -0.785 -5.916 1.00 91.56 187 ALA A C 1
ATOM 1497 O O . ALA A 1 187 ? 17.908 0.217 -5.501 1.00 91.56 187 ALA A O 1
ATOM 1498 N N . THR A 1 188 ? 19.702 -1.132 -5.506 1.00 88.44 188 THR A N 1
ATOM 1499 C CA . THR A 1 188 ? 20.440 -0.423 -4.445 1.00 88.44 188 THR A CA 1
ATOM 1500 C C . THR A 1 188 ? 21.038 0.905 -4.897 1.00 88.44 188 THR A C 1
ATOM 1502 O O . THR A 1 188 ? 21.373 1.741 -4.064 1.00 88.44 188 THR A O 1
ATOM 1505 N N . ASP A 1 189 ? 21.186 1.088 -6.207 1.00 92.50 189 ASP A N 1
ATOM 1506 C CA . ASP A 1 189 ? 21.806 2.250 -6.834 1.00 92.50 189 ASP A CA 1
ATOM 1507 C C . ASP A 1 189 ? 21.246 2.481 -8.250 1.00 92.50 189 ASP A C 1
ATOM 1509 O O . ASP A 1 189 ? 20.506 1.659 -8.810 1.00 92.50 189 ASP A O 1
ATOM 1513 N N . SER A 1 190 ? 21.586 3.636 -8.824 1.00 91.94 190 SER A N 1
ATOM 1514 C CA . SER A 1 190 ? 21.098 4.080 -10.132 1.00 91.94 190 SER A CA 1
ATOM 1515 C C . SER A 1 190 ? 21.631 3.240 -11.297 1.00 91.94 190 SER A C 1
ATOM 1517 O O . SER A 1 190 ? 20.913 3.032 -12.276 1.00 91.94 190 SER A O 1
ATOM 1519 N N . GLU A 1 191 ? 22.852 2.707 -11.203 1.00 95.50 191 GLU A N 1
ATOM 1520 C CA . GLU A 1 191 ? 23.441 1.867 -12.250 1.00 95.50 191 GLU A CA 1
ATOM 1521 C C . GLU A 1 191 ? 22.707 0.524 -12.344 1.00 95.50 191 GLU A C 1
ATOM 1523 O O . GLU A 1 191 ? 22.278 0.105 -13.428 1.00 95.50 191 GLU A O 1
ATOM 1528 N N . MET A 1 192 ? 22.477 -0.114 -11.195 1.00 95.06 192 MET A N 1
ATOM 1529 C CA . MET A 1 192 ? 21.683 -1.326 -11.078 1.00 95.06 192 MET A CA 1
ATOM 1530 C C . MET A 1 192 ? 20.257 -1.081 -11.568 1.00 95.06 192 MET A C 1
ATOM 1532 O O . MET A 1 192 ? 19.733 -1.887 -12.340 1.00 95.06 192 MET A O 1
ATOM 1536 N N . ARG A 1 193 ? 19.635 0.043 -11.191 1.00 94.25 193 ARG A N 1
ATOM 1537 C CA . ARG A 1 193 ? 18.296 0.421 -11.669 1.00 94.25 193 ARG A CA 1
ATOM 1538 C C . ARG A 1 193 ? 18.265 0.519 -13.197 1.00 94.25 193 ARG A C 1
ATOM 1540 O O . ARG A 1 193 ? 17.437 -0.137 -13.831 1.00 94.25 193 ARG A O 1
ATOM 1547 N N . ALA A 1 194 ? 19.224 1.216 -13.807 1.00 94.12 194 ALA A N 1
ATOM 1548 C CA . ALA A 1 194 ? 19.343 1.331 -15.262 1.00 94.12 194 ALA A CA 1
ATOM 1549 C C . ALA A 1 194 ? 19.608 -0.024 -15.954 1.00 94.12 194 ALA A C 1
ATOM 1551 O O . ALA A 1 194 ? 19.137 -0.280 -17.067 1.00 94.12 194 ALA A O 1
ATOM 1552 N N . GLN A 1 195 ? 20.358 -0.933 -15.325 1.00 94.75 195 GLN A N 1
ATOM 1553 C CA . GLN A 1 195 ? 20.537 -2.302 -15.821 1.00 94.75 195 GLN A CA 1
ATOM 1554 C C . GLN A 1 195 ? 19.235 -3.117 -15.755 1.00 94.75 195 GLN A C 1
ATOM 1556 O O . GLN A 1 195 ? 18.901 -3.833 -16.710 1.00 94.75 195 GLN A O 1
ATOM 1561 N N . ARG A 1 196 ? 18.478 -3.000 -14.659 1.00 94.06 196 ARG A N 1
ATOM 1562 C CA . ARG A 1 196 ? 17.189 -3.679 -14.479 1.00 94.06 196 ARG A CA 1
ATOM 1563 C C . ARG A 1 196 ? 16.139 -3.163 -15.466 1.00 94.06 196 ARG A C 1
ATOM 1565 O O . ARG A 1 196 ? 15.485 -3.986 -16.104 1.00 94.06 196 ARG A O 1
ATOM 1572 N N . MET A 1 197 ? 16.063 -1.848 -15.693 1.00 94.69 197 MET A N 1
ATOM 1573 C CA . MET A 1 197 ? 15.204 -1.230 -16.717 1.00 94.69 197 MET A CA 1
ATOM 1574 C C . MET A 1 197 ? 15.498 -1.785 -18.117 1.00 94.69 197 MET A C 1
ATOM 1576 O O . MET A 1 197 ? 14.595 -2.261 -18.804 1.00 94.69 197 MET A O 1
ATOM 1580 N N . ARG A 1 198 ? 16.777 -1.833 -18.523 1.00 93.56 198 ARG A N 1
ATOM 1581 C CA . ARG A 1 198 ? 17.185 -2.425 -19.814 1.00 93.56 198 ARG A CA 1
ATOM 1582 C C . ARG A 1 198 ? 16.792 -3.898 -19.930 1.00 93.56 198 ARG A C 1
ATOM 1584 O O . ARG A 1 198 ? 16.367 -4.339 -20.997 1.00 93.56 198 ARG A O 1
ATOM 1591 N N . THR A 1 199 ? 16.935 -4.659 -18.847 1.00 92.25 199 THR A N 1
ATOM 1592 C CA . THR A 1 199 ? 16.543 -6.075 -18.795 1.00 92.25 199 THR A CA 1
ATOM 1593 C C . THR A 1 199 ? 15.033 -6.249 -18.969 1.00 92.25 199 THR A C 1
ATOM 1595 O O . THR A 1 199 ? 14.617 -7.109 -19.743 1.00 92.25 199 THR A O 1
ATOM 1598 N N . LEU A 1 200 ? 14.216 -5.415 -18.315 1.00 91.06 200 LEU A N 1
ATOM 1599 C CA . LEU A 1 200 ? 12.758 -5.449 -18.466 1.00 91.06 200 LEU A CA 1
ATOM 1600 C C . LEU A 1 200 ? 12.326 -5.176 -19.907 1.00 91.06 200 LEU A C 1
ATOM 1602 O O . LEU A 1 200 ? 11.568 -5.966 -20.458 1.00 91.06 200 LEU A O 1
ATOM 1606 N N . VAL A 1 201 ? 12.864 -4.139 -20.556 1.00 88.94 201 VAL A N 1
ATOM 1607 C CA . VAL A 1 201 ? 12.523 -3.825 -21.959 1.00 88.94 201 VAL A CA 1
ATOM 1608 C C . VAL A 1 201 ? 12.882 -4.980 -22.896 1.00 88.94 201 VAL A C 1
ATOM 1610 O O . VAL A 1 201 ? 12.089 -5.357 -23.756 1.00 88.94 201 VAL A O 1
ATOM 1613 N N . ARG A 1 202 ? 14.058 -5.594 -22.708 1.00 83.94 202 ARG A N 1
ATOM 1614 C CA . ARG A 1 202 ? 14.497 -6.749 -23.511 1.00 83.94 202 ARG A CA 1
ATOM 1615 C C . ARG A 1 202 ? 13.596 -7.971 -23.315 1.00 83.94 202 ARG A C 1
ATOM 1617 O O . ARG A 1 202 ? 13.325 -8.687 -24.274 1.00 83.94 202 ARG A O 1
ATOM 1624 N N . ASN A 1 203 ? 13.115 -8.187 -22.092 1.00 76.75 203 ASN A N 1
ATOM 1625 C CA . ASN A 1 203 ? 12.317 -9.354 -21.718 1.00 76.75 203 ASN A CA 1
ATOM 1626 C C . ASN A 1 203 ? 10.800 -9.122 -21.783 1.00 76.75 203 ASN A C 1
ATOM 1628 O O . ASN A 1 203 ? 10.043 -10.081 -21.630 1.00 76.75 203 ASN A O 1
ATOM 1632 N N . ALA A 1 204 ? 10.332 -7.907 -22.081 1.00 62.28 204 ALA A N 1
ATOM 1633 C CA . ALA A 1 204 ? 8.912 -7.602 -22.283 1.00 62.28 204 ALA A CA 1
ATOM 1634 C C . ALA A 1 204 ? 8.288 -8.427 -23.434 1.00 62.28 204 ALA A C 1
ATOM 1636 O O . ALA A 1 204 ? 7.073 -8.624 -23.489 1.00 62.28 204 ALA A O 1
ATOM 1637 N N . GLY A 1 205 ? 9.117 -8.984 -24.329 1.00 48.66 205 GLY A N 1
ATOM 1638 C CA . GLY A 1 205 ? 8.712 -9.988 -25.321 1.00 48.66 205 GLY A CA 1
ATOM 1639 C C . GLY A 1 205 ? 8.521 -11.414 -24.774 1.00 48.66 205 GLY A C 1
ATOM 1640 O O . GLY A 1 205 ? 7.777 -12.185 -25.375 1.00 48.66 205 GLY A O 1
ATOM 1641 N N . GLY A 1 206 ? 9.152 -11.761 -23.644 1.00 44.00 206 GLY A N 1
ATOM 1642 C CA . GLY A 1 206 ? 9.164 -13.096 -23.024 1.00 44.00 206 GLY A CA 1
ATOM 1643 C C . GLY A 1 206 ? 8.169 -13.291 -21.874 1.00 44.00 206 GLY A C 1
ATOM 1644 O O . GLY A 1 206 ? 7.735 -14.412 -21.636 1.00 44.00 206 GLY A O 1
ATOM 1645 N N . PHE A 1 207 ? 7.709 -12.214 -21.229 1.00 43.34 207 PHE A N 1
ATOM 1646 C CA . PHE A 1 207 ? 6.582 -12.253 -20.279 1.00 43.34 207 PHE A CA 1
ATOM 1647 C C . PHE A 1 207 ? 5.207 -12.202 -20.976 1.00 43.34 207 PHE A C 1
ATOM 1649 O O . PHE A 1 207 ? 4.172 -11.969 -20.347 1.00 43.34 207 PHE A O 1
ATOM 1656 N N . ARG A 1 208 ? 5.164 -12.446 -22.298 1.00 41.66 208 ARG A N 1
ATOM 1657 C CA . ARG A 1 208 ? 3.919 -12.566 -23.061 1.00 41.66 208 ARG A CA 1
ATOM 1658 C C . ARG A 1 208 ? 3.102 -13.778 -22.590 1.00 41.66 208 ARG A C 1
ATOM 1660 O O . ARG A 1 208 ? 3.230 -14.879 -23.104 1.00 41.66 208 ARG A O 1
ATOM 1667 N N . ARG A 1 209 ? 2.149 -13.472 -21.709 1.00 42.47 209 ARG A N 1
ATOM 1668 C CA . ARG A 1 209 ? 0.761 -13.956 -21.716 1.00 42.47 209 ARG A CA 1
ATOM 1669 C C . ARG A 1 209 ? 0.561 -15.475 -21.599 1.00 42.47 209 ARG A C 1
ATOM 1671 O O . ARG A 1 209 ? 0.271 -16.145 -22.582 1.00 42.47 209 ARG A O 1
ATOM 1678 N N . THR A 1 210 ? 0.341 -15.934 -20.371 1.00 35.72 210 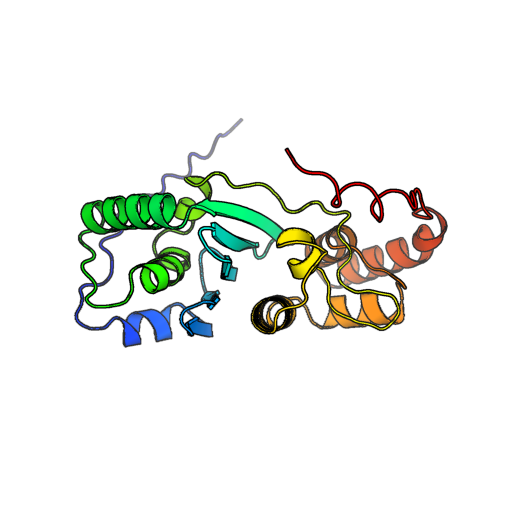THR A N 1
ATOM 1679 C CA . THR A 1 210 ? -0.941 -16.607 -20.092 1.00 35.72 210 THR A CA 1
ATOM 1680 C C . THR A 1 210 ? -1.937 -15.564 -19.598 1.00 35.72 210 THR A C 1
ATOM 1682 O O . THR A 1 210 ? -2.347 -15.551 -18.442 1.00 35.72 210 THR A O 1
ATOM 1685 N N . TYR A 1 211 ? -2.318 -14.657 -20.498 1.00 36.84 211 TYR A N 1
ATOM 1686 C CA . TYR A 1 211 ? -3.593 -13.963 -20.382 1.00 36.84 211 TYR A CA 1
ATOM 1687 C C . TYR A 1 211 ? -4.644 -15.050 -20.606 1.00 36.84 211 TYR A C 1
ATOM 1689 O O . TYR A 1 211 ? -4.916 -15.425 -21.744 1.00 36.84 211 TYR A O 1
ATOM 1697 N N . HIS A 1 212 ? -5.155 -15.652 -19.533 1.00 30.27 212 HIS A N 1
ATOM 1698 C CA . HIS A 1 212 ? -6.301 -16.538 -19.654 1.00 30.27 212 HIS A CA 1
ATOM 1699 C C . HIS A 1 212 ? -7.548 -15.649 -19.582 1.00 30.27 212 HIS A C 1
ATOM 1701 O O . HIS A 1 212 ? -7.824 -15.096 -18.517 1.00 30.27 212 HIS A O 1
ATOM 1707 N N . PRO A 1 213 ? -8.344 -15.513 -20.658 1.00 34.75 213 PRO A N 1
ATOM 1708 C CA . PRO A 1 213 ? -9.545 -14.669 -20.671 1.00 34.75 213 PRO A CA 1
ATOM 1709 C C . PRO A 1 213 ? -10.699 -15.232 -19.811 1.00 34.75 213 PRO A C 1
ATOM 1711 O O . PRO A 1 213 ? -11.864 -14.957 -20.067 1.00 34.75 213 PRO A O 1
ATOM 1714 N N . LYS A 1 214 ? -10.408 -16.043 -18.784 1.00 31.77 214 LYS A N 1
ATOM 1715 C CA . LYS A 1 214 ? -11.414 -16.692 -17.930 1.00 31.77 214 LYS A CA 1
ATOM 1716 C C . LYS A 1 214 ? -11.648 -16.016 -16.576 1.00 31.77 214 LYS A C 1
ATOM 1718 O O . LYS A 1 214 ? -12.616 -16.373 -15.913 1.00 31.77 214 LYS A O 1
ATOM 1723 N N . PHE A 1 215 ? -10.874 -15.002 -16.183 1.00 34.25 215 PHE A N 1
ATOM 1724 C CA . PHE A 1 215 ? -11.163 -14.275 -14.935 1.00 34.25 215 PHE A CA 1
ATOM 1725 C C . PHE A 1 215 ? -12.309 -13.258 -15.043 1.00 34.25 215 PHE A C 1
ATOM 1727 O O . PHE A 1 215 ? -12.838 -12.840 -14.020 1.00 34.25 215 PHE A O 1
ATOM 1734 N N . ALA A 1 216 ? -12.809 -12.989 -16.253 1.00 33.50 216 ALA A N 1
ATOM 1735 C CA . ALA A 1 216 ? -14.089 -12.304 -16.447 1.00 33.50 216 ALA A CA 1
ATOM 1736 C C . ALA A 1 216 ? -15.319 -13.184 -16.113 1.00 33.50 216 ALA A C 1
ATOM 1738 O O . ALA A 1 216 ? -16.434 -12.677 -16.096 1.00 33.50 216 ALA A O 1
ATOM 1739 N N . TYR A 1 217 ? -15.146 -14.486 -15.829 1.00 29.30 217 TYR A N 1
ATOM 1740 C CA . TYR A 1 217 ? -16.264 -15.430 -15.654 1.00 29.30 217 TYR A CA 1
ATOM 1741 C C . TYR A 1 217 ? -16.299 -16.196 -14.320 1.00 29.30 217 TYR A C 1
ATOM 1743 O O . TYR A 1 217 ? -17.189 -17.025 -14.136 1.00 29.30 217 TYR A O 1
ATOM 1751 N N . LEU A 1 218 ? -15.398 -15.927 -13.365 1.00 27.39 218 LEU A N 1
ATOM 1752 C CA . LEU A 1 218 ? -15.349 -16.672 -12.089 1.00 27.39 218 LEU A CA 1
ATOM 1753 C C . LEU A 1 218 ? -15.581 -15.845 -10.814 1.00 27.39 218 LEU A C 1
ATOM 1755 O O . LEU A 1 218 ? -15.593 -16.415 -9.731 1.00 27.39 218 LEU A O 1
ATOM 1759 N N . CYS A 1 219 ? -15.895 -14.551 -10.916 1.00 30.73 219 CYS A N 1
ATOM 1760 C CA . CYS A 1 219 ? -16.410 -13.760 -9.781 1.00 30.73 219 CYS A CA 1
ATOM 1761 C C . CYS A 1 219 ? -17.938 -13.552 -9.830 1.00 30.73 219 CYS A C 1
ATOM 1763 O O . CYS A 1 219 ? -18.469 -12.684 -9.144 1.00 30.73 219 CYS A O 1
ATOM 1765 N N . GLY A 1 220 ? -18.645 -14.340 -10.650 1.00 28.61 220 GLY A N 1
ATOM 1766 C CA . GLY A 1 220 ? -20.085 -14.214 -10.906 1.00 28.61 220 GLY A CA 1
ATOM 1767 C C . GLY A 1 220 ? -20.952 -15.385 -10.434 1.00 28.61 220 GLY A C 1
ATOM 1768 O O . GLY A 1 220 ? -22.096 -15.477 -10.870 1.00 28.61 220 GLY A O 1
ATOM 1769 N N . ARG A 1 221 ? -20.453 -16.297 -9.587 1.00 26.36 221 ARG A N 1
ATOM 1770 C CA . ARG A 1 221 ? -21.297 -17.297 -8.907 1.00 26.36 221 ARG A CA 1
ATOM 1771 C C . ARG A 1 221 ? -20.808 -17.517 -7.484 1.00 26.36 221 ARG A C 1
ATOM 1773 O O . ARG A 1 221 ? -19.666 -17.911 -7.282 1.00 26.36 221 ARG A O 1
ATOM 1780 N N . GLY A 1 222 ? -21.679 -17.191 -6.533 1.00 30.02 222 GLY A N 1
ATOM 1781 C CA . GLY A 1 222 ? -21.419 -17.341 -5.111 1.00 30.02 222 GLY A CA 1
ATOM 1782 C C . GLY A 1 222 ? -21.221 -18.789 -4.685 1.00 30.02 222 GLY A C 1
ATOM 1783 O O . GLY A 1 222 ? -21.699 -19.706 -5.352 1.00 30.02 222 GLY A O 1
ATOM 1784 N N . LEU A 1 223 ? -20.515 -18.933 -3.569 1.00 30.41 223 LEU A N 1
ATOM 1785 C CA . LEU A 1 223 ? -20.941 -19.583 -2.331 1.00 30.41 223 LEU A CA 1
ATOM 1786 C C . LEU A 1 223 ? -20.117 -18.967 -1.194 1.00 30.41 223 LEU A C 1
ATOM 1788 O O . LEU A 1 223 ? -18.917 -18.702 -1.436 1.00 30.41 223 LEU A O 1
#

Secondary structure (DSSP, 8-state):
-------------PPPGGGHHHHHHHHEEEEEE-SSEEEEEESSS-SEEEEEEETTEEEEEEE-TTS-EEEEEEEHHHHHHHHHHHHHHTT---SS-HHHHHHHHHHH-TTHHHHSSEEEPPTT-BSB-TT--B-HHHHHH-TT---HHHHHHHHHHHHHS-HHHHHHHHHH-SS-BHHHHHHHHT-SSHHHHHHHHHHHHHHTTTS-----TTTTSSSSS--

Organism: NCBI:txid160808

Foldseek 3Di:
DDDDPPDDPPPLLDDEQPPVPVLCVQFFPDWDDDPQKTKTQGPDAFNIWIWGHDPQWIWIWTADLLLWIKIAIGGPVVVLVLLVVVCVVSVNDYPDDSVSVVRSCSRRPSCSVVVGPMDTQDQQAWQAALVRHGCRQVVVVDVPDDDVNSVVVSVVVVVSADVVLVVLCNVQPRTHTSNLSSQLSNQPDDVSNVVSSVVCNVCSVVPPDPPPVCVVPPVPDDD

pLDDT: mean 78.25, std 20.38, range [26.36, 95.5]